Protein AF-A0A7X7BSH0-F1 (afdb_monomer)

pLDDT: mean 78.09, std 18.69, range [29.0, 97.94]

Nearest PDB structures (foldseek):
  1udx-assembly1_A  TM=5.438E-01  e=2.027E-19  Thermus thermophilus HB8
  1lnz-assembly2_B  TM=9.173E-01  e=5.003E-13  Bacillus subtilis
  1lnz-assembly1_A  TM=8.444E-01  e=5.173E-14  Bacillus subtilis
  5m04-assembly1_A  TM=8.150E-01  e=8.689E-13  Escherichia coli DH5[alpha]
  7bl6-assembly1_9  TM=7.740E-01  e=5.440E-10  Escherichia coli K-12

Secondary structure (DSSP, 8-state):
--TTSSHHHHHHHHBSS--EE---TT-SS--EEEEEE-TTS-EEEEE-----SSSGGGTSS--HHHHHHHHT-SEEEEEEE--GGGSS-HHHHHHHHHHHHHSSSS-GGGSEEEEEEE-TTSTTHHHHHHHHHHHHHHTT--PPEEE--TTT-TTHHHHHHHHHHHHHHHHHHHHHS----SS---------------EEEE-SSSEEEEE-HHHHHHHHTS-TTSHHHHHHHHHHHHHHTHHHHHHHTT--TT-EEEETTEEEE---

Sequence (268 aa):
GFPSVGKSTLLSVTTKAKPKIAAYQFTTLTPNLGMVILPDGRDFSMADLPGLIEGASQGVGLGIQFLRHVERTKVILHLVSMDPNNGRKAIDDYHTIRKELQNYETDLSKKRELIVASQMDIPSAEDKLKEFKEALQKEGNDEPVYEISSVTHQGVSKLMSDTANLVAEVEEERAQEEPKTVGKTKEYKYKAPQKNEFTVERVGEHEFVVKGEQLERLVQMTNLDHQDGIMRLARRLKRLGVDDALREKGAVNGDDVAIGKFVFEFVQ

Solvent-accessible surface area (backbone atoms only — not comparable to full-atom values): 15823 Å² total; per-residue (Å²): 88,66,87,91,35,44,61,69,51,41,51,60,72,53,22,84,48,78,59,52,72,55,73,52,100,73,53,79,67,64,49,54,32,28,48,32,69,48,96,89,71,53,69,51,80,47,66,50,81,76,66,86,62,88,53,60,88,72,71,70,57,76,32,78,64,61,58,53,54,60,69,68,53,65,63,45,78,42,37,34,49,21,47,70,83,73,80,62,57,48,58,58,54,49,52,52,44,49,49,54,32,49,73,35,96,68,59,51,64,79,46,53,71,44,44,28,40,18,45,57,79,40,82,64,8,67,60,49,44,50,56,36,52,55,52,36,45,76,72,71,46,81,74,74,71,45,62,21,15,63,88,80,51,42,47,45,68,59,53,54,52,54,48,54,51,52,44,50,52,54,50,50,53,58,68,68,45,68,80,78,66,83,58,85,74,72,78,76,70,82,63,74,81,70,76,78,76,60,49,77,45,78,80,49,98,54,31,34,40,45,50,29,76,68,57,40,51,52,55,73,72,41,58,72,93,39,72,69,35,45,54,52,48,52,56,50,41,53,74,68,42,50,61,59,52,40,45,77,72,66,58,51,75,73,23,42,38,32,41,79,92,47,73,45,70,40,73,131

Radius of gyration: 30.72 Å; Cα contacts (8 Å, |Δi|>4): 343; chains: 1; bounding box: 64×38×81 Å

Structure (mmCIF, N/CA/C/O backbone):
data_AF-A0A7X7BSH0-F1
#
_entry.id   AF-A0A7X7BSH0-F1
#
loop_
_atom_site.group_PDB
_atom_site.id
_atom_site.type_symbol
_atom_site.label_atom_id
_atom_site.label_alt_id
_atom_site.label_comp_id
_atom_site.label_asym_id
_atom_site.label_entity_id
_atom_site.label_seq_id
_atom_site.pdbx_PDB_ins_code
_atom_site.Cartn_x
_atom_site.Cartn_y
_atom_site.Cartn_z
_atom_site.occupancy
_atom_site.B_iso_or_equiv
_atom_site.auth_seq_id
_atom_site.auth_comp_id
_atom_site.auth_asym_id
_atom_site.auth_atom_id
_atom_site.pdbx_PDB_model_num
ATOM 1 N N . GLY A 1 1 ? 1.221 3.617 7.112 1.00 83.12 1 GLY A N 1
ATOM 2 C CA . GLY A 1 1 ? 0.600 3.340 8.420 1.00 83.12 1 GLY A CA 1
ATOM 3 C C . GLY A 1 1 ? 1.658 2.975 9.443 1.00 83.12 1 GLY A C 1
ATOM 4 O O . GLY A 1 1 ? 2.603 2.259 9.103 1.00 83.12 1 GLY A O 1
ATOM 5 N N . PHE A 1 2 ? 1.487 3.436 10.683 1.00 83.88 2 PHE A N 1
ATOM 6 C CA . PHE A 1 2 ? 2.424 3.243 11.801 1.00 83.88 2 PHE A CA 1
ATOM 7 C C . PHE A 1 2 ? 2.752 1.765 12.100 1.00 83.88 2 PHE A C 1
ATOM 9 O O . PHE A 1 2 ? 2.068 0.854 11.618 1.00 83.88 2 PHE A O 1
ATOM 16 N N . PRO A 1 3 ? 3.799 1.467 12.890 1.00 82.88 3 PRO A N 1
ATOM 17 C CA . PRO A 1 3 ? 4.008 0.130 13.436 1.00 82.88 3 PRO A CA 1
ATOM 18 C C . PRO A 1 3 ? 2.769 -0.350 14.206 1.00 82.88 3 PRO A C 1
ATOM 20 O O . PRO A 1 3 ? 2.026 0.453 14.767 1.00 82.88 3 PRO A O 1
ATOM 23 N N . SER A 1 4 ? 2.534 -1.663 14.202 1.00 84.00 4 SER A N 1
ATOM 24 C CA . SER A 1 4 ? 1.447 -2.321 14.948 1.00 84.00 4 SER A CA 1
ATOM 25 C C . SER A 1 4 ? 0.001 -1.960 14.567 1.00 84.00 4 SER A C 1
ATOM 27 O O . SER A 1 4 ? -0.916 -2.504 15.164 1.00 84.00 4 SER A O 1
ATOM 29 N N . VAL A 1 5 ? -0.243 -1.173 13.511 1.00 89.06 5 VAL A N 1
ATOM 30 C CA . VAL A 1 5 ? -1.610 -0.897 12.995 1.00 89.06 5 VAL A CA 1
ATOM 31 C C . VAL A 1 5 ? -2.252 -2.082 12.244 1.00 89.06 5 VAL A C 1
ATOM 33 O O . VAL A 1 5 ? -3.259 -1.931 11.569 1.00 89.06 5 VAL A O 1
ATOM 36 N N . GLY A 1 6 ? -1.644 -3.272 12.282 1.00 88.38 6 GLY A N 1
ATOM 37 C CA . GLY A 1 6 ? -2.193 -4.468 11.631 1.00 88.38 6 GLY A CA 1
ATOM 38 C C . GLY A 1 6 ? -1.868 -4.643 10.140 1.00 88.38 6 GLY A C 1
ATOM 39 O O . GLY A 1 6 ? -2.528 -5.445 9.486 1.00 88.38 6 GLY A O 1
ATOM 40 N N . LYS A 1 7 ? -0.843 -3.965 9.595 1.00 88.88 7 LYS A N 1
ATOM 41 C CA . LYS A 1 7 ? -0.397 -4.129 8.187 1.00 88.88 7 LYS A CA 1
ATOM 42 C C . LYS A 1 7 ? -0.070 -5.580 7.827 1.00 88.88 7 LYS A C 1
ATOM 44 O O . LYS A 1 7 ? -0.664 -6.152 6.917 1.00 88.88 7 LYS A O 1
ATOM 49 N N . SER A 1 8 ? 0.844 -6.193 8.578 1.00 85.81 8 SER A N 1
ATOM 50 C CA . SER A 1 8 ? 1.271 -7.570 8.320 1.00 85.81 8 SER A CA 1
ATOM 51 C C . SER A 1 8 ? 0.140 -8.573 8.589 1.00 85.81 8 SER A C 1
ATOM 53 O O . SER A 1 8 ? 0.030 -9.563 7.874 1.00 85.81 8 SER A O 1
ATOM 55 N N . THR A 1 9 ? -0.748 -8.277 9.548 1.00 89.69 9 THR A N 1
ATOM 56 C CA . THR A 1 9 ? -1.962 -9.067 9.809 1.00 89.69 9 THR A CA 1
ATOM 57 C C . THR A 1 9 ? -2.930 -9.008 8.630 1.00 89.69 9 THR A C 1
ATOM 59 O O . THR A 1 9 ? -3.405 -10.048 8.184 1.00 89.69 9 THR A O 1
ATOM 62 N N . LEU A 1 10 ? -3.200 -7.816 8.081 1.00 92.00 10 LEU A N 1
ATOM 63 C CA . LEU A 1 10 ? -4.045 -7.657 6.894 1.00 92.00 10 LEU A CA 1
ATOM 64 C C . LEU A 1 10 ? -3.467 -8.440 5.710 1.00 92.00 10 LEU A C 1
ATOM 66 O O . LEU A 1 10 ? -4.191 -9.172 5.037 1.00 92.00 10 LEU A O 1
ATOM 70 N N . LEU A 1 11 ? -2.155 -8.342 5.490 1.00 90.00 11 LEU A N 1
ATOM 71 C CA . LEU A 1 11 ? -1.471 -9.102 4.449 1.00 90.00 11 LEU A CA 1
ATOM 72 C C . LEU A 1 11 ? -1.598 -10.616 4.656 1.00 90.00 11 LEU A C 1
ATOM 74 O O . LEU A 1 11 ? -1.882 -11.338 3.703 1.00 90.00 11 LEU A O 1
ATOM 78 N N . SER A 1 12 ? -1.433 -11.115 5.883 1.00 87.75 12 SER A N 1
ATOM 79 C CA . SER A 1 12 ? -1.524 -12.554 6.143 1.00 87.75 12 SER A CA 1
ATOM 80 C C . SER A 1 12 ? -2.931 -13.112 5.944 1.00 87.75 12 SER A C 1
ATOM 82 O O . SER A 1 12 ? -3.064 -14.233 5.469 1.00 87.75 12 SER A O 1
ATOM 84 N N . VAL A 1 13 ? -3.979 -12.353 6.286 1.00 89.88 13 VAL A N 1
ATOM 85 C CA . VAL A 1 13 ? -5.366 -12.848 6.189 1.00 89.88 13 VAL A CA 1
ATOM 86 C C . VAL A 1 13 ? -5.955 -12.746 4.783 1.00 89.88 13 VAL A C 1
ATOM 88 O O . VAL A 1 13 ? -6.907 -13.453 4.463 1.00 89.88 13 VAL A O 1
ATOM 91 N N . THR A 1 14 ? -5.407 -11.875 3.935 1.00 88.50 14 THR A N 1
ATOM 92 C CA . THR A 1 14 ? -5.900 -11.637 2.565 1.00 88.50 14 THR A CA 1
ATOM 93 C C . THR A 1 14 ? -5.180 -12.469 1.507 1.00 88.50 14 THR A C 1
ATOM 95 O O . THR A 1 14 ? -5.662 -12.579 0.379 1.00 88.50 14 THR A O 1
ATOM 98 N N . THR A 1 15 ? -4.040 -13.075 1.842 1.00 82.06 15 THR A N 1
ATOM 99 C CA . THR A 1 15 ? -3.193 -13.776 0.872 1.00 82.06 15 THR A CA 1
ATOM 100 C C . THR A 1 15 ? -3.331 -15.292 1.021 1.00 82.06 15 THR A C 1
ATOM 102 O O . THR A 1 15 ? -3.168 -15.853 2.100 1.00 82.06 15 THR A O 1
ATOM 105 N N . LYS A 1 16 ? -3.674 -15.988 -0.077 1.00 61.69 16 LYS A N 1
ATOM 106 C CA . LYS A 1 16 ? -3.885 -17.456 -0.076 1.00 61.69 16 LYS A CA 1
ATOM 107 C C . LYS A 1 16 ? -2.577 -18.253 -0.049 1.00 61.69 16 LYS A C 1
ATOM 109 O O . LYS A 1 16 ? -2.565 -19.413 0.355 1.00 61.69 16 LYS A O 1
ATOM 114 N N . ALA A 1 17 ? -1.478 -17.650 -0.493 1.00 50.28 17 ALA A N 1
ATOM 115 C CA . ALA A 1 17 ? -0.141 -18.215 -0.380 1.00 50.28 17 ALA A CA 1
ATOM 116 C C . ALA A 1 17 ? 0.539 -17.603 0.846 1.00 50.28 17 ALA A C 1
ATOM 118 O O . ALA A 1 17 ? 0.506 -16.381 0.985 1.00 50.28 17 ALA A O 1
ATOM 119 N N . LYS A 1 18 ? 1.193 -18.421 1.692 1.00 45.69 18 LYS A N 1
ATOM 120 C CA . LYS A 1 18 ? 2.123 -17.904 2.715 1.00 45.69 18 LYS A CA 1
ATOM 121 C C . LYS A 1 18 ? 2.971 -16.814 2.054 1.00 45.69 18 LYS A C 1
ATOM 123 O O . LYS A 1 18 ? 3.506 -17.120 0.980 1.00 45.69 18 LYS A O 1
ATOM 128 N N . PRO A 1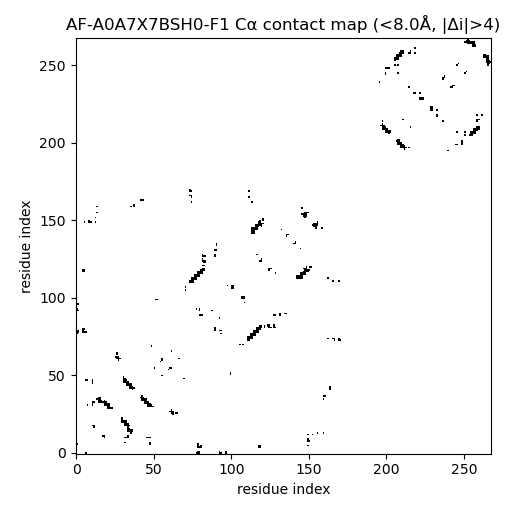 19 ? 3.076 -15.601 2.636 1.00 47.28 19 PRO A N 1
ATOM 129 C CA . PRO A 1 1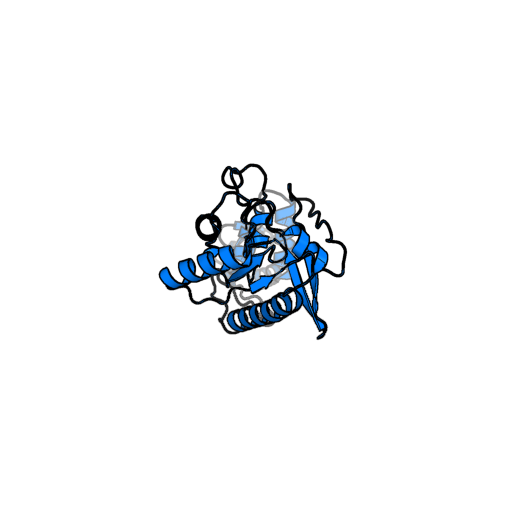9 ? 3.853 -14.521 2.050 1.00 47.28 19 PRO A CA 1
ATOM 130 C C . PRO A 1 19 ? 5.193 -15.089 1.607 1.00 47.28 19 PRO A C 1
ATOM 132 O O . PRO A 1 19 ? 5.955 -15.611 2.428 1.00 47.28 19 PRO A O 1
ATOM 135 N N . LYS A 1 20 ? 5.438 -15.121 0.293 1.00 42.81 20 LYS A N 1
ATOM 136 C CA . LYS A 1 20 ? 6.741 -15.563 -0.185 1.00 42.81 20 LYS A CA 1
ATOM 137 C C . LYS A 1 20 ? 7.669 -14.448 0.248 1.00 42.81 20 LYS A C 1
ATOM 139 O O . LYS A 1 20 ? 7.550 -13.334 -0.251 1.00 42.81 20 LYS A O 1
ATOM 144 N N . ILE A 1 21 ? 8.547 -14.751 1.202 1.00 42.53 21 ILE A N 1
ATOM 145 C CA . ILE A 1 21 ? 9.695 -13.914 1.535 1.00 42.53 21 ILE A CA 1
ATOM 146 C C . ILE A 1 21 ? 10.449 -13.765 0.217 1.00 42.53 21 ILE A C 1
ATOM 148 O O . ILE A 1 21 ? 11.146 -14.683 -0.216 1.00 42.53 21 ILE A O 1
ATOM 152 N N . ALA A 1 22 ? 10.196 -12.670 -0.496 1.00 41.44 22 ALA A N 1
ATOM 153 C CA . ALA A 1 22 ? 10.763 -12.431 -1.807 1.00 41.44 22 ALA A CA 1
ATOM 154 C C . ALA A 1 22 ? 12.202 -11.978 -1.590 1.00 41.44 22 ALA A C 1
ATOM 156 O O . ALA A 1 22 ? 12.507 -10.794 -1.678 1.00 41.44 22 ALA A O 1
ATOM 157 N N . ALA A 1 23 ? 13.064 -12.926 -1.215 1.00 38.31 23 ALA A N 1
ATOM 158 C CA . ALA A 1 23 ? 14.489 -12.726 -1.035 1.00 38.31 23 ALA A CA 1
ATOM 159 C C . ALA A 1 23 ? 15.112 -12.498 -2.414 1.00 38.31 23 ALA A C 1
ATOM 161 O O . ALA A 1 23 ? 15.714 -13.387 -3.015 1.00 38.31 23 ALA A O 1
ATOM 162 N N . TYR A 1 24 ? 14.917 -11.301 -2.956 1.00 42.28 24 TYR A N 1
ATOM 163 C CA . TYR A 1 24 ? 15.758 -10.824 -4.033 1.00 42.28 24 TYR A CA 1
ATOM 164 C C . TYR A 1 24 ? 17.178 -10.774 -3.470 1.00 42.28 24 TYR A C 1
ATOM 166 O O . TYR A 1 24 ? 17.387 -10.241 -2.382 1.00 42.28 24 TYR A O 1
ATOM 174 N N . GLN A 1 25 ? 18.153 -11.324 -4.199 1.00 32.38 25 GLN A N 1
ATOM 175 C CA . GLN A 1 25 ? 19.561 -11.455 -3.777 1.00 32.38 25 GLN A CA 1
ATOM 176 C C . GLN A 1 25 ? 20.257 -10.124 -3.404 1.00 32.38 25 GLN A C 1
ATOM 178 O O . GLN A 1 25 ? 21.445 -10.109 -3.100 1.00 32.38 25 GLN A O 1
ATOM 183 N N . PHE A 1 26 ? 19.533 -9.004 -3.437 1.00 39.56 26 PHE A N 1
ATOM 184 C CA . PHE A 1 26 ? 20.047 -7.643 -3.393 1.00 39.56 26 PHE A CA 1
ATOM 185 C C . PHE A 1 26 ? 19.231 -6.708 -2.472 1.00 39.56 26 PHE A C 1
ATOM 187 O O . PHE A 1 26 ? 19.456 -5.500 -2.489 1.00 39.56 26 PHE A O 1
ATOM 194 N N . THR A 1 27 ? 18.279 -7.223 -1.679 1.00 37.66 27 THR A N 1
ATOM 195 C CA . THR A 1 27 ? 17.526 -6.443 -0.672 1.00 37.66 27 THR A CA 1
ATOM 196 C C . THR A 1 27 ? 18.024 -6.762 0.738 1.00 37.66 27 THR A C 1
ATOM 198 O O . THR A 1 27 ? 18.107 -7.932 1.097 1.00 37.66 27 THR A O 1
ATOM 201 N N . THR A 1 28 ? 18.325 -5.750 1.556 1.00 39.88 28 THR A N 1
ATOM 202 C CA . THR A 1 28 ? 18.731 -5.929 2.972 1.00 39.88 28 THR A CA 1
ATOM 203 C C . THR A 1 28 ? 17.547 -6.195 3.906 1.00 39.88 28 THR A C 1
ATOM 205 O O . THR A 1 28 ? 17.713 -6.828 4.944 1.00 39.88 28 THR A O 1
ATOM 208 N N . LEU A 1 29 ? 16.347 -5.753 3.521 1.00 48.97 29 LEU A N 1
ATOM 209 C CA . LEU A 1 29 ? 15.080 -6.028 4.190 1.00 48.97 29 LEU A CA 1
ATOM 210 C C . LEU A 1 29 ? 14.105 -6.588 3.161 1.00 48.97 29 LEU A C 1
ATOM 212 O O . LEU A 1 29 ? 13.807 -5.945 2.154 1.00 48.97 29 LEU A O 1
ATOM 216 N N . THR A 1 30 ? 13.632 -7.806 3.400 1.00 51.66 30 THR A N 1
ATOM 217 C CA . THR A 1 30 ? 12.723 -8.490 2.486 1.00 51.66 30 THR A CA 1
ATOM 218 C C . THR A 1 30 ? 11.292 -8.004 2.724 1.00 51.66 30 THR A C 1
ATOM 220 O O . THR A 1 30 ? 10.770 -8.241 3.816 1.00 51.66 30 THR A O 1
ATOM 223 N N . PRO A 1 31 ? 10.628 -7.335 1.760 1.00 62.00 31 PRO A N 1
ATOM 224 C CA . PRO A 1 31 ? 9.230 -6.965 1.935 1.00 62.00 31 PRO A CA 1
ATOM 225 C C . PRO A 1 31 ? 8.364 -8.214 2.059 1.00 62.00 31 PRO A C 1
ATOM 227 O O . PRO A 1 31 ? 8.545 -9.194 1.327 1.00 62.00 31 PRO A O 1
ATOM 230 N N . ASN A 1 32 ? 7.378 -8.152 2.949 1.00 70.25 32 ASN A N 1
ATOM 231 C CA . ASN A 1 32 ? 6.329 -9.157 2.987 1.00 70.25 32 ASN A CA 1
ATOM 232 C C . ASN A 1 32 ? 5.398 -8.896 1.797 1.00 70.25 32 ASN A C 1
ATOM 234 O O . ASN A 1 32 ? 4.691 -7.890 1.772 1.00 70.25 32 ASN A O 1
ATOM 238 N N . LEU A 1 33 ? 5.429 -9.786 0.805 1.00 78.19 33 LEU A N 1
ATOM 239 C CA . LEU A 1 33 ? 4.597 -9.743 -0.397 1.00 78.19 33 LEU A CA 1
ATOM 240 C C . LEU A 1 33 ? 3.664 -10.954 -0.403 1.00 78.19 33 LEU A C 1
ATOM 242 O O . LEU A 1 33 ? 4.087 -12.077 -0.115 1.00 78.19 33 LEU A O 1
ATOM 246 N N . GLY A 1 34 ? 2.416 -10.752 -0.804 1.00 81.25 34 GLY A N 1
ATOM 247 C CA . GLY A 1 34 ? 1.500 -11.848 -1.070 1.00 81.25 34 GLY A CA 1
ATOM 248 C C . GLY A 1 34 ? 0.531 -11.537 -2.202 1.00 81.25 34 GLY A C 1
ATOM 249 O O . GLY A 1 34 ? 0.285 -10.383 -2.545 1.00 81.25 34 GLY A O 1
ATOM 250 N N . MET A 1 35 ? 0.010 -12.602 -2.807 1.00 85.88 35 MET A N 1
ATOM 251 C CA . MET A 1 35 ? -1.013 -12.517 -3.846 1.00 85.88 35 MET A CA 1
ATOM 252 C C . MET A 1 35 ? -2.392 -12.609 -3.202 1.00 85.88 35 MET A C 1
ATOM 254 O O . MET A 1 35 ? -2.678 -13.570 -2.477 1.00 85.88 35 MET A O 1
ATOM 258 N N . VAL A 1 36 ? -3.232 -11.618 -3.481 1.00 88.62 36 VAL A N 1
ATOM 259 C CA . VAL A 1 36 ? -4.649 -11.605 -3.121 1.00 88.62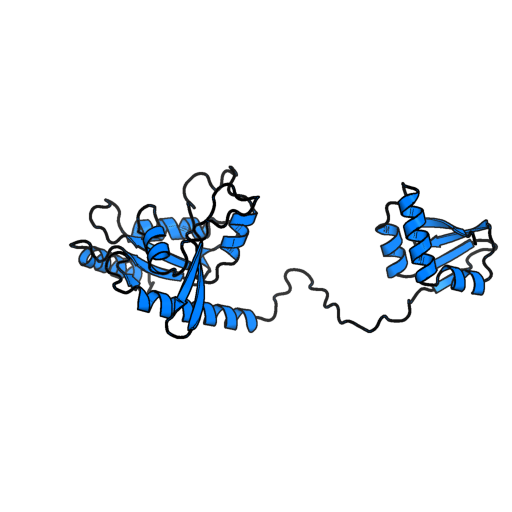 36 VAL A CA 1
ATOM 260 C C . VAL A 1 36 ? -5.423 -12.156 -4.313 1.00 88.62 36 VAL A C 1
ATOM 262 O O . VAL A 1 36 ? -5.213 -11.710 -5.435 1.00 88.62 36 VAL A O 1
ATOM 265 N N . ILE A 1 37 ? -6.287 -13.143 -4.071 1.00 87.62 37 ILE A N 1
ATOM 266 C CA . ILE A 1 37 ? -7.131 -13.765 -5.101 1.00 87.62 37 ILE A CA 1
ATOM 267 C C . ILE A 1 37 ? -8.581 -13.608 -4.662 1.00 87.62 37 ILE A C 1
ATOM 269 O O . ILE A 1 37 ? -8.987 -14.187 -3.646 1.00 87.62 37 ILE A O 1
ATOM 273 N N . LEU A 1 38 ? -9.348 -12.844 -5.431 1.00 88.56 38 LEU A N 1
ATOM 274 C CA . LEU A 1 38 ? -10.748 -12.562 -5.162 1.00 88.56 38 LEU A CA 1
ATOM 275 C C . LEU A 1 38 ? -11.639 -13.740 -5.591 1.00 88.56 38 LEU A C 1
ATOM 277 O O . LEU A 1 38 ? -11.242 -14.557 -6.428 1.00 88.56 38 LEU A O 1
ATOM 281 N N . PRO A 1 39 ? -12.856 -13.861 -5.028 1.00 84.94 39 PRO A N 1
ATOM 282 C CA . PRO A 1 39 ? -13.807 -14.904 -5.421 1.00 84.94 39 PRO A CA 1
ATOM 283 C C . PRO A 1 39 ? -14.234 -14.846 -6.893 1.00 84.94 39 PRO A C 1
ATOM 285 O O . PRO A 1 39 ? -14.600 -15.872 -7.455 1.00 84.94 39 PRO A O 1
ATOM 288 N N . ASP A 1 40 ? -14.179 -13.666 -7.510 1.00 86.56 40 ASP A N 1
ATOM 289 C CA . ASP A 1 40 ? -14.528 -13.433 -8.917 1.00 86.56 40 ASP A CA 1
ATOM 290 C C . ASP A 1 40 ? -13.394 -13.783 -9.901 1.00 86.56 40 ASP A C 1
ATOM 292 O O . ASP A 1 40 ? -13.548 -13.615 -11.109 1.00 86.56 40 ASP A O 1
ATOM 296 N N . GLY A 1 41 ? -12.264 -14.291 -9.397 1.00 85.56 41 GLY A N 1
ATOM 297 C CA . GLY A 1 41 ? -11.118 -14.718 -10.195 1.00 85.56 41 GLY A CA 1
ATOM 298 C C . GLY A 1 41 ? -10.078 -13.630 -10.458 1.00 85.56 41 GLY A C 1
ATOM 299 O O . GLY A 1 41 ? -9.011 -13.958 -10.973 1.00 85.56 41 GLY A O 1
ATOM 300 N N . ARG A 1 42 ? -10.333 -12.369 -10.080 1.00 89.12 42 ARG A N 1
ATOM 301 C CA . ARG A 1 42 ? -9.321 -11.306 -10.159 1.00 89.12 42 ARG A CA 1
ATOM 302 C C . ARG A 1 42 ? -8.237 -11.513 -9.108 1.00 89.12 42 ARG A C 1
ATOM 304 O O . ARG A 1 42 ? -8.499 -12.016 -8.012 1.00 89.12 42 ARG A O 1
ATOM 311 N N . ASP A 1 43 ? -7.024 -11.081 -9.421 1.00 89.19 43 ASP A N 1
ATOM 312 C CA . ASP A 1 43 ? -5.907 -11.109 -8.491 1.00 89.19 43 ASP A CA 1
ATOM 313 C C . ASP A 1 43 ? -5.084 -9.820 -8.533 1.00 89.19 43 ASP A C 1
ATOM 315 O O . ASP A 1 43 ? -5.142 -9.027 -9.471 1.00 89.19 43 ASP A O 1
ATOM 319 N N . PHE A 1 44 ? -4.352 -9.576 -7.450 1.00 89.50 44 PHE A N 1
ATOM 320 C CA . PHE A 1 44 ? -3.347 -8.524 -7.399 1.00 89.50 44 PHE A CA 1
ATOM 321 C C . PHE A 1 44 ? -2.276 -8.849 -6.358 1.00 89.50 44 PHE A C 1
ATOM 323 O O . PHE A 1 44 ? -2.490 -9.604 -5.404 1.00 89.50 44 PHE A O 1
ATOM 330 N N . SER A 1 45 ? -1.094 -8.261 -6.530 1.00 88.19 45 SER A N 1
ATOM 331 C CA . SER A 1 45 ? -0.010 -8.352 -5.555 1.00 88.19 45 SER A CA 1
ATOM 332 C C . SER A 1 45 ? -0.150 -7.264 -4.492 1.00 88.19 45 SER A C 1
ATOM 334 O O . SER A 1 45 ? -0.248 -6.085 -4.836 1.00 88.19 45 SER A O 1
ATOM 336 N N . MET A 1 46 ? -0.074 -7.636 -3.218 1.00 87.88 46 MET A N 1
ATOM 337 C CA . MET A 1 46 ? -0.054 -6.708 -2.091 1.00 87.88 46 MET A CA 1
ATOM 338 C C . MET A 1 46 ? 1.256 -6.851 -1.321 1.00 87.88 46 MET A C 1
ATOM 340 O O . MET A 1 46 ? 1.696 -7.966 -1.037 1.00 87.88 46 MET A O 1
ATOM 344 N N . ALA A 1 47 ? 1.882 -5.726 -0.989 1.00 84.81 47 ALA A N 1
ATOM 345 C CA . ALA A 1 47 ? 3.118 -5.682 -0.220 1.00 84.81 47 ALA A CA 1
ATOM 346 C C . ALA A 1 47 ? 2.927 -4.831 1.035 1.00 84.81 47 ALA A C 1
ATOM 348 O O . ALA A 1 47 ? 2.323 -3.761 0.974 1.00 84.81 47 ALA A O 1
ATOM 349 N N . ASP A 1 48 ? 3.480 -5.287 2.156 1.00 80.00 48 ASP A N 1
ATOM 350 C CA . ASP A 1 48 ? 3.717 -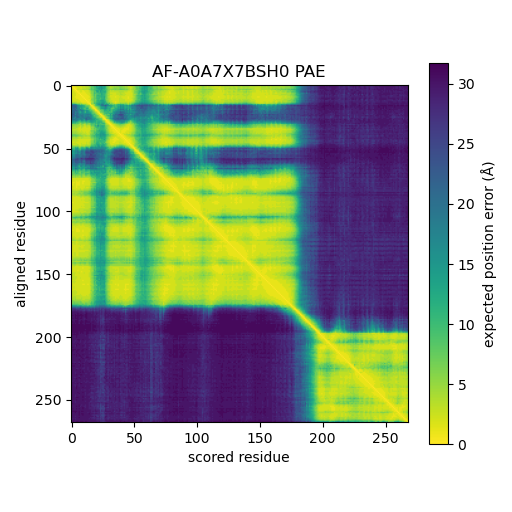4.418 3.305 1.00 80.00 48 ASP A CA 1
ATOM 351 C C . ASP A 1 48 ? 4.932 -3.540 2.985 1.00 80.00 48 ASP A C 1
ATOM 353 O O . ASP A 1 48 ? 5.957 -4.044 2.519 1.00 80.00 48 ASP A O 1
ATOM 357 N N . LEU A 1 49 ? 4.808 -2.235 3.214 1.00 73.88 49 LEU A N 1
ATOM 358 C CA . LEU A 1 49 ? 5.904 -1.281 3.094 1.00 73.88 49 LEU A CA 1
ATOM 359 C C . LEU A 1 49 ? 6.547 -1.143 4.484 1.00 73.88 49 LEU A C 1
ATOM 361 O O . LEU A 1 49 ? 6.060 -0.347 5.296 1.00 73.88 49 LEU A O 1
ATOM 365 N N . PRO A 1 50 ? 7.588 -1.937 4.818 1.00 58.56 50 PRO A N 1
ATOM 366 C CA . PRO A 1 50 ? 8.273 -1.788 6.091 1.00 58.56 50 PRO A CA 1
ATOM 367 C C . PRO A 1 50 ? 8.955 -0.420 6.160 1.00 58.56 50 PRO A C 1
ATOM 369 O O . PRO A 1 50 ? 9.669 -0.035 5.241 1.00 58.56 50 PRO A O 1
ATOM 372 N N . GLY A 1 51 ? 8.759 0.275 7.283 1.00 53.09 51 GLY A N 1
ATOM 373 C CA . GLY A 1 51 ? 9.676 1.303 7.774 1.00 53.09 51 GLY A CA 1
ATOM 374 C C . GLY A 1 51 ? 10.031 2.430 6.799 1.00 53.09 51 GLY A C 1
ATOM 375 O O . GLY A 1 51 ? 11.189 2.552 6.420 1.00 53.09 51 GLY A O 1
ATOM 376 N N . LEU A 1 52 ? 9.077 3.317 6.495 1.00 49.88 52 LEU A N 1
ATOM 377 C CA . LEU A 1 52 ? 9.404 4.689 6.059 1.00 49.88 52 LEU A CA 1
ATOM 378 C C . LEU A 1 52 ? 9.935 5.567 7.217 1.00 49.88 52 LEU A C 1
ATOM 380 O O . LEU A 1 52 ? 10.298 6.720 7.003 1.00 49.88 52 LEU A O 1
ATOM 384 N N . ILE A 1 53 ? 10.009 5.023 8.436 1.00 42.00 53 ILE A N 1
ATOM 385 C CA . ILE A 1 53 ? 10.344 5.752 9.663 1.00 42.00 53 ILE A CA 1
ATOM 386 C C . ILE A 1 53 ? 11.853 5.716 9.940 1.00 42.00 53 ILE A C 1
ATOM 388 O O . ILE A 1 53 ? 12.481 4.665 9.829 1.00 42.00 53 ILE A O 1
ATOM 392 N N . GLU A 1 54 ? 12.376 6.896 10.290 1.00 40.53 54 GLU A N 1
ATOM 393 C CA . GLU A 1 54 ? 13.716 7.266 10.783 1.00 40.53 54 GLU A CA 1
ATOM 394 C C . GLU A 1 54 ? 14.898 6.366 10.378 1.00 40.53 54 GLU A C 1
ATOM 396 O O . GLU A 1 54 ? 15.203 5.352 10.998 1.00 40.53 54 GLU A O 1
ATOM 401 N N . GLY A 1 55 ? 15.635 6.812 9.352 1.00 40.44 55 GLY A N 1
ATOM 402 C CA . GLY A 1 55 ? 16.917 6.228 8.933 1.00 40.44 55 GLY A CA 1
ATOM 403 C C . GLY A 1 55 ? 16.937 5.709 7.495 1.00 40.44 55 GLY A C 1
ATOM 404 O O . GLY A 1 55 ? 18.011 5.598 6.906 1.00 40.44 55 GLY A O 1
ATOM 405 N N . ALA A 1 56 ? 15.770 5.488 6.879 1.00 41.84 56 ALA A N 1
ATOM 406 C CA . ALA A 1 56 ? 15.669 5.095 5.469 1.00 41.84 56 ALA A CA 1
ATOM 407 C C . ALA A 1 56 ? 16.214 6.171 4.508 1.00 41.84 56 ALA A C 1
ATOM 409 O O . ALA A 1 56 ? 16.835 5.849 3.498 1.00 41.84 56 ALA A O 1
ATOM 410 N N . SER A 1 57 ? 16.052 7.448 4.863 1.00 38.66 57 SER A N 1
ATOM 411 C CA . SER A 1 57 ? 16.592 8.599 4.129 1.00 38.66 57 SER A CA 1
ATOM 412 C C . SER A 1 57 ? 18.092 8.844 4.354 1.00 38.66 57 SER A C 1
ATOM 414 O O . SER A 1 57 ? 18.692 9.608 3.605 1.00 38.66 57 SER A O 1
ATOM 416 N N . GLN A 1 58 ? 18.727 8.193 5.341 1.00 39.41 58 GLN A N 1
ATOM 417 C CA . GLN A 1 58 ? 20.166 8.340 5.622 1.00 39.41 58 GLN A CA 1
ATOM 418 C C . GLN A 1 58 ? 21.049 7.315 4.886 1.00 39.41 58 GLN A C 1
ATOM 420 O O . GLN A 1 58 ? 22.232 7.177 5.187 1.00 39.41 58 GLN A O 1
ATOM 425 N N . GLY A 1 59 ? 20.505 6.602 3.895 1.00 42.97 59 GLY A N 1
ATOM 426 C CA . GLY A 1 59 ? 21.309 5.796 2.969 1.00 42.97 59 GLY A CA 1
ATOM 427 C C . GLY A 1 59 ? 21.879 4.497 3.549 1.00 42.97 59 GLY A C 1
ATOM 428 O O . GLY A 1 59 ? 22.730 3.872 2.916 1.00 42.97 59 GLY A O 1
ATOM 429 N N . VAL A 1 60 ? 21.404 4.036 4.710 1.00 39.88 60 VAL A N 1
ATOM 430 C CA . VAL A 1 60 ? 21.827 2.745 5.270 1.00 39.88 60 VAL A CA 1
ATOM 431 C C . VAL A 1 60 ? 20.901 1.638 4.763 1.00 39.88 60 VAL A C 1
ATOM 433 O O . VAL A 1 60 ? 19.925 1.243 5.389 1.00 39.88 60 VAL A O 1
ATOM 436 N N . GLY A 1 61 ? 21.227 1.124 3.580 1.00 43.88 61 GLY A N 1
ATOM 437 C CA . GLY A 1 61 ? 20.922 -0.256 3.212 1.00 43.88 61 GLY A CA 1
ATOM 438 C C . GLY A 1 61 ? 19.558 -0.561 2.596 1.00 43.88 61 GLY A C 1
ATOM 439 O O . GLY A 1 61 ? 19.456 -1.620 1.983 1.00 43.88 61 GLY A O 1
ATOM 440 N N . LEU A 1 62 ? 18.535 0.296 2.654 1.00 44.31 62 LEU A N 1
ATOM 441 C CA . LEU A 1 62 ? 17.286 0.077 1.901 1.00 44.31 62 LEU A CA 1
ATOM 442 C C . LEU A 1 62 ? 17.555 0.300 0.404 1.00 44.31 62 LEU A C 1
ATOM 444 O O . LEU A 1 62 ? 17.408 1.398 -0.116 1.00 44.31 62 LEU A O 1
ATOM 448 N N . GLY A 1 63 ? 18.064 -0.735 -0.270 1.00 47.25 63 GLY A N 1
ATOM 449 C CA . GLY A 1 63 ? 18.627 -0.632 -1.614 1.00 47.25 63 GLY A CA 1
ATOM 450 C C . GLY A 1 63 ? 17.713 0.106 -2.597 1.00 47.25 63 GLY A C 1
ATOM 451 O O . GLY A 1 63 ? 16.506 -0.114 -2.610 1.00 47.25 63 GLY A O 1
ATOM 452 N N . ILE A 1 64 ? 18.310 0.916 -3.478 1.00 42.56 64 ILE A N 1
ATOM 453 C CA . ILE A 1 64 ? 17.678 1.697 -4.568 1.00 42.56 64 ILE A CA 1
ATOM 454 C C . ILE A 1 64 ? 16.602 0.903 -5.346 1.00 42.56 64 ILE A C 1
ATOM 456 O O . ILE A 1 64 ? 15.662 1.459 -5.909 1.00 42.56 64 ILE A O 1
ATOM 460 N N . GLN A 1 65 ? 16.709 -0.426 -5.380 1.00 46.66 65 GLN A N 1
ATOM 461 C CA . GLN A 1 65 ? 15.721 -1.298 -6.008 1.00 46.66 65 GLN A CA 1
ATOM 462 C C . GLN A 1 65 ? 14.455 -1.531 -5.168 1.00 46.66 65 GLN A C 1
ATOM 464 O O . GLN A 1 65 ? 13.393 -1.619 -5.771 1.00 46.66 65 GLN A O 1
ATOM 469 N N . PHE A 1 66 ? 14.508 -1.602 -3.830 1.00 51.91 66 PHE A N 1
ATOM 470 C CA . PHE A 1 66 ? 13.308 -1.649 -2.970 1.00 51.91 66 PHE A CA 1
ATOM 471 C C . PHE A 1 66 ? 12.435 -0.420 -3.228 1.00 51.91 66 PHE A C 1
ATOM 473 O O . PHE A 1 66 ? 11.239 -0.547 -3.486 1.00 51.91 66 PHE A O 1
ATOM 480 N N . LEU A 1 67 ? 13.081 0.744 -3.308 1.00 53.84 67 LEU A N 1
ATOM 481 C CA . LEU A 1 67 ? 12.429 2.016 -3.588 1.00 53.84 67 LEU A CA 1
ATOM 482 C C . LEU A 1 67 ? 11.692 2.002 -4.941 1.00 53.84 67 LEU A C 1
ATOM 484 O O . LEU A 1 67 ? 10.538 2.417 -5.026 1.00 53.84 67 LEU A O 1
ATOM 488 N N . ARG A 1 68 ? 12.290 1.381 -5.967 1.00 57.03 68 ARG A N 1
ATOM 489 C CA . ARG A 1 68 ? 11.663 1.162 -7.286 1.00 57.03 68 ARG A CA 1
ATOM 490 C C . ARG A 1 68 ? 10.434 0.241 -7.251 1.00 57.03 68 ARG A C 1
ATOM 492 O O . ARG A 1 68 ? 9.571 0.332 -8.123 1.00 57.03 68 ARG A O 1
ATOM 499 N N . HIS A 1 69 ? 10.341 -0.685 -6.294 1.00 61.28 69 HIS A N 1
ATOM 500 C CA . HIS A 1 69 ? 9.147 -1.529 -6.142 1.00 61.28 69 HIS A CA 1
ATOM 501 C C . HIS A 1 69 ? 7.992 -0.739 -5.526 1.00 61.28 69 HIS A C 1
ATOM 503 O O . HIS A 1 69 ? 6.857 -0.892 -5.975 1.00 61.28 69 HIS A O 1
ATOM 509 N N . VAL A 1 70 ? 8.288 0.160 -4.582 1.00 65.88 70 VAL A N 1
ATOM 510 C CA . VAL A 1 70 ? 7.298 1.100 -4.038 1.00 65.88 70 VAL A CA 1
ATOM 511 C C . VAL A 1 70 ? 6.781 2.033 -5.137 1.00 65.88 70 VAL A C 1
ATOM 513 O O . VAL A 1 70 ? 5.577 2.221 -5.268 1.00 65.88 70 VAL A O 1
ATOM 516 N N . GLU A 1 71 ? 7.649 2.527 -6.022 1.00 66.75 71 GLU A N 1
ATOM 517 C CA . GLU A 1 71 ? 7.246 3.377 -7.158 1.00 66.75 71 GLU A CA 1
ATOM 518 C C . GLU A 1 71 ? 6.294 2.687 -8.148 1.00 66.75 71 GLU A C 1
ATOM 520 O O . GLU A 1 71 ? 5.463 3.341 -8.793 1.00 66.75 71 GLU A O 1
ATOM 525 N N . ARG A 1 72 ? 6.387 1.356 -8.262 1.00 73.81 72 ARG A N 1
ATOM 526 C CA . ARG A 1 72 ? 5.504 0.536 -9.103 1.00 73.81 72 ARG A CA 1
ATOM 527 C C . ARG A 1 72 ? 4.134 0.282 -8.485 1.00 73.81 72 ARG A C 1
ATOM 529 O O . ARG A 1 72 ? 3.250 -0.179 -9.209 1.00 73.81 72 ARG A O 1
ATOM 536 N N . THR A 1 73 ? 3.935 0.601 -7.206 1.00 81.88 73 THR A N 1
ATOM 537 C CA . THR A 1 73 ? 2.608 0.525 -6.590 1.00 81.88 73 THR A CA 1
ATOM 538 C C . THR A 1 73 ? 1.653 1.486 -7.295 1.00 81.88 73 THR A C 1
ATOM 540 O O . THR A 1 73 ? 2.016 2.600 -7.696 1.00 81.88 73 THR A O 1
ATOM 543 N N . LYS A 1 74 ? 0.439 0.999 -7.543 1.00 88.56 74 LYS A N 1
ATOM 544 C CA . LYS A 1 74 ? -0.627 1.747 -8.223 1.00 88.56 74 LYS A CA 1
ATOM 545 C C . LYS A 1 74 ? -1.545 2.418 -7.210 1.00 88.56 74 LYS A C 1
ATOM 547 O O . LYS A 1 74 ? -1.899 3.578 -7.383 1.00 88.56 74 LYS A O 1
ATOM 552 N N . VAL A 1 75 ? -1.849 1.683 -6.145 1.00 92.06 75 VAL A N 1
ATOM 553 C CA . VAL A 1 75 ? -2.759 2.066 -5.072 1.00 92.06 75 VAL A CA 1
ATOM 554 C C . VAL A 1 75 ? -2.042 1.913 -3.734 1.00 92.06 75 VAL A C 1
ATOM 556 O O . VAL A 1 75 ? -1.296 0.949 -3.537 1.00 92.06 75 VAL A O 1
ATOM 559 N N . ILE A 1 76 ? -2.274 2.857 -2.825 1.00 92.31 76 ILE A N 1
ATOM 560 C CA . ILE A 1 76 ? -1.796 2.833 -1.443 1.00 92.31 76 ILE A CA 1
ATOM 561 C C . ILE A 1 76 ? -2.976 2.533 -0.518 1.00 92.31 76 ILE A C 1
ATOM 563 O O . ILE A 1 76 ? -3.998 3.211 -0.567 1.00 92.31 76 ILE A O 1
ATOM 567 N N . LEU A 1 77 ? -2.821 1.540 0.359 1.00 94.44 77 LEU A N 1
ATOM 568 C CA . LEU A 1 77 ? -3.748 1.303 1.466 1.00 94.44 77 LEU A CA 1
ATOM 569 C C . LEU A 1 77 ? -3.187 1.959 2.727 1.00 94.44 77 LEU A C 1
ATOM 571 O O . LEU A 1 77 ? -2.196 1.490 3.300 1.00 94.44 77 LEU A O 1
ATOM 575 N N . HIS A 1 78 ? -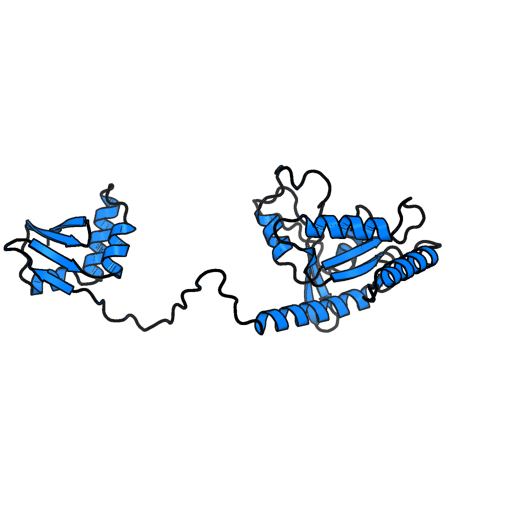3.807 3.047 3.167 1.00 94.19 78 HIS A N 1
ATOM 576 C CA . HIS A 1 78 ? -3.347 3.778 4.334 1.00 94.19 78 HIS A CA 1
ATOM 577 C C . HIS A 1 78 ? -4.068 3.309 5.593 1.00 94.19 78 HIS A C 1
ATOM 579 O O . HIS A 1 78 ? -5.137 3.793 5.948 1.00 94.19 78 HIS A O 1
ATOM 585 N N . LEU A 1 79 ? -3.432 2.379 6.304 1.00 94.75 79 LEU A N 1
ATOM 586 C CA . LEU A 1 79 ? -3.940 1.887 7.580 1.00 94.75 79 LEU A CA 1
ATOM 587 C C . LEU A 1 79 ? -3.667 2.877 8.721 1.00 94.75 79 LEU A C 1
ATOM 589 O O . LEU A 1 79 ? -2.503 3.191 9.006 1.00 94.75 79 LEU A O 1
ATOM 593 N N . VAL A 1 80 ? -4.742 3.282 9.397 1.00 95.44 80 VAL A N 1
ATOM 594 C CA . VAL A 1 80 ? -4.764 4.104 10.612 1.00 95.44 80 VAL A CA 1
ATOM 595 C C . VAL A 1 80 ? -5.417 3.287 11.730 1.00 95.44 80 VAL A C 1
ATOM 597 O O . VAL A 1 80 ? -6.466 2.673 11.533 1.00 95.44 80 VAL A O 1
ATOM 600 N N . SER A 1 81 ? -4.776 3.217 12.895 1.00 95.12 81 SER A N 1
ATOM 601 C CA . SER A 1 81 ? -5.277 2.451 14.044 1.00 95.12 81 SER A CA 1
ATOM 602 C C . SER A 1 81 ? -6.384 3.212 14.770 1.00 95.12 81 SER A C 1
ATOM 604 O O . SER A 1 81 ? -6.179 4.354 15.192 1.00 95.12 81 SER A O 1
ATOM 606 N N . MET A 1 82 ? -7.529 2.554 14.958 1.00 97.06 82 MET A N 1
ATOM 607 C CA . MET A 1 82 ? -8.631 3.049 15.789 1.00 97.06 82 MET A CA 1
ATOM 608 C C . MET A 1 82 ? -8.556 2.544 17.235 1.00 97.06 82 MET A C 1
ATOM 610 O O . MET A 1 82 ? -9.498 2.735 17.991 1.00 97.06 82 MET A O 1
ATOM 614 N N . ASP A 1 83 ? -7.425 1.968 17.661 1.00 94.88 83 ASP A N 1
ATOM 615 C CA . ASP A 1 83 ? -7.203 1.608 19.065 1.00 94.88 83 ASP A CA 1
ATOM 616 C C . ASP A 1 83 ? -7.146 2.881 19.933 1.00 94.88 83 ASP A C 1
ATOM 618 O O . ASP A 1 83 ? -6.212 3.680 19.773 1.00 94.88 83 ASP A O 1
ATOM 622 N N . PRO A 1 84 ? -8.098 3.118 20.855 1.00 90.19 84 PRO A N 1
ATOM 623 C CA . PRO A 1 84 ? -8.066 4.287 21.730 1.00 90.19 84 PRO A CA 1
ATOM 624 C C . PRO A 1 84 ? -6.895 4.250 22.723 1.00 90.19 84 PRO A C 1
ATOM 626 O O . PRO A 1 84 ? -6.443 5.301 23.174 1.00 90.19 84 PRO A O 1
ATOM 629 N N . ASN A 1 85 ? -6.340 3.069 23.014 1.00 90.44 85 ASN A N 1
ATOM 630 C CA . ASN A 1 85 ? -5.278 2.884 24.005 1.00 90.44 85 ASN A CA 1
ATOM 631 C C . ASN A 1 85 ? -3.873 3.132 23.443 1.00 90.44 85 ASN A C 1
ATOM 633 O O . ASN A 1 85 ? -2.900 3.130 24.194 1.00 90.44 85 ASN A O 1
ATOM 637 N N . ASN A 1 86 ? -3.744 3.377 22.135 1.00 87.00 86 ASN A N 1
ATOM 638 C CA . ASN A 1 86 ? -2.445 3.605 21.501 1.00 87.00 86 ASN A CA 1
ATOM 639 C C . ASN A 1 86 ? -1.811 4.972 21.846 1.00 87.00 86 ASN A C 1
ATOM 641 O O . ASN A 1 86 ? -0.683 5.242 21.434 1.00 87.00 86 ASN A O 1
ATOM 645 N N . GLY A 1 87 ? -2.524 5.832 22.586 1.00 86.25 87 GLY A N 1
ATOM 646 C CA . GLY A 1 87 ? -2.034 7.123 23.077 1.00 86.25 87 GLY A CA 1
ATOM 647 C C . GLY A 1 87 ? -1.839 8.200 22.002 1.00 86.25 87 GLY A C 1
ATOM 648 O O . GLY A 1 87 ? -1.326 9.272 22.313 1.00 86.25 87 GLY A O 1
ATOM 649 N N . ARG A 1 88 ? -2.237 7.941 20.749 1.00 88.56 88 ARG A N 1
ATOM 650 C CA . ARG A 1 88 ? -2.086 8.859 19.610 1.00 88.56 88 ARG A CA 1
ATOM 651 C C . ARG A 1 88 ? -3.437 9.196 18.988 1.00 88.56 88 ARG A C 1
ATOM 653 O O . ARG A 1 88 ? -4.358 8.374 18.983 1.00 88.56 88 ARG A O 1
ATOM 660 N N . LYS A 1 89 ? -3.560 10.394 18.417 1.00 92.94 89 LYS A N 1
ATOM 661 C CA . LYS A 1 89 ? -4.743 10.769 17.633 1.00 92.94 89 LYS A CA 1
ATOM 662 C C . LYS A 1 89 ? -4.635 10.182 16.229 1.00 92.94 89 LYS A C 1
ATOM 664 O O . LYS A 1 89 ? -3.590 10.273 15.594 1.00 92.94 89 LYS A O 1
ATOM 669 N N . ALA A 1 90 ? -5.734 9.624 15.727 1.00 94.69 90 ALA A N 1
ATOM 670 C CA . ALA A 1 90 ? -5.770 8.997 14.405 1.00 94.69 90 ALA A CA 1
ATOM 671 C C . ALA A 1 90 ? -5.417 9.981 13.272 1.00 94.69 90 ALA A C 1
ATOM 673 O O . ALA A 1 90 ? -4.707 9.617 12.336 1.00 94.69 90 ALA A O 1
ATOM 674 N N . ILE A 1 91 ? -5.863 11.237 13.388 1.00 95.31 91 ILE A N 1
ATOM 675 C CA . ILE A 1 91 ? -5.573 12.281 12.399 1.00 95.31 91 ILE A CA 1
ATOM 676 C C . ILE A 1 91 ? -4.083 12.652 12.357 1.00 95.31 91 ILE A C 1
ATOM 678 O O . ILE A 1 91 ? -3.523 12.835 11.279 1.00 95.31 91 ILE A O 1
ATOM 682 N N . ASP A 1 92 ? -3.410 12.674 13.509 1.00 93.44 92 ASP A N 1
ATOM 683 C CA . ASP A 1 92 ? -1.977 12.971 13.587 1.00 93.44 92 ASP A CA 1
ATOM 684 C C . ASP A 1 92 ? -1.152 11.834 12.961 1.00 93.44 92 ASP A C 1
ATOM 686 O O . ASP A 1 92 ? -0.204 12.090 12.210 1.00 93.44 92 ASP A O 1
ATOM 690 N N . ASP A 1 93 ? -1.545 10.576 13.208 1.00 91.50 93 ASP A N 1
ATOM 691 C CA . ASP A 1 93 ? -0.937 9.394 12.584 1.00 91.50 93 ASP A CA 1
ATOM 692 C C . ASP A 1 93 ? -1.097 9.442 11.051 1.00 91.50 93 ASP A C 1
ATOM 694 O O . ASP A 1 93 ? -0.128 9.220 10.319 1.00 91.50 93 ASP A O 1
ATOM 698 N N . TYR A 1 94 ? -2.296 9.781 10.560 1.00 93.50 94 TYR A N 1
ATOM 699 C CA . TYR A 1 94 ? -2.577 9.944 9.130 1.00 93.50 94 TYR A CA 1
ATOM 700 C C . TYR A 1 94 ? -1.688 11.024 8.496 1.00 93.50 94 TYR A C 1
ATOM 702 O O . TYR A 1 94 ? -0.995 10.766 7.507 1.00 93.50 94 TYR A O 1
ATOM 710 N N . HIS A 1 95 ? -1.629 12.212 9.100 1.00 92.56 95 HIS A N 1
ATOM 711 C CA . HIS A 1 95 ? -0.815 13.323 8.597 1.00 92.56 95 HIS A CA 1
ATOM 712 C C . HIS A 1 95 ? 0.675 13.025 8.601 1.00 92.56 95 HIS A C 1
ATOM 714 O O . HIS A 1 95 ? 1.385 13.410 7.672 1.00 92.56 95 HIS A O 1
ATOM 720 N N . THR A 1 96 ? 1.158 12.335 9.630 1.00 88.25 96 THR A N 1
ATOM 721 C CA . THR A 1 96 ? 2.571 11.963 9.733 1.00 88.25 96 THR A CA 1
ATOM 722 C C . THR A 1 96 ? 2.970 11.054 8.576 1.00 88.25 96 THR A C 1
ATOM 724 O O . THR A 1 96 ? 3.920 11.358 7.858 1.00 88.25 96 THR A O 1
ATOM 727 N N . ILE A 1 97 ? 2.186 10.008 8.303 1.00 86.31 97 ILE A N 1
ATOM 728 C CA . ILE A 1 97 ? 2.455 9.105 7.178 1.00 86.31 97 ILE A CA 1
ATOM 729 C C . ILE A 1 97 ? 2.285 9.819 5.828 1.00 86.31 97 ILE A C 1
ATOM 731 O O . ILE A 1 97 ? 3.083 9.598 4.921 1.00 86.31 97 ILE A O 1
ATOM 735 N N . ARG A 1 98 ? 1.291 10.705 5.666 1.00 88.19 98 ARG A N 1
ATOM 736 C CA . ARG A 1 98 ? 1.1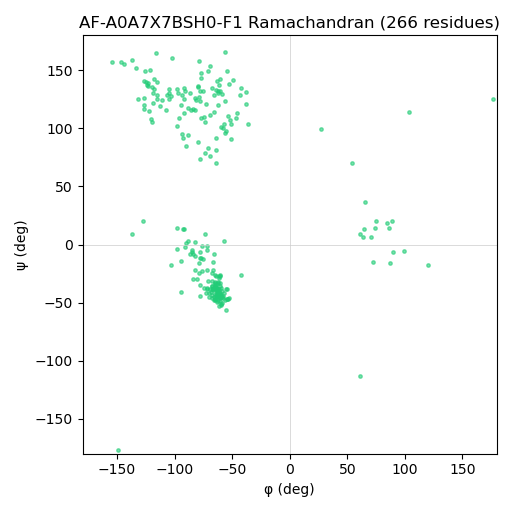34 11.497 4.429 1.00 88.19 98 ARG A CA 1
ATOM 737 C C . ARG A 1 98 ? 2.360 12.377 4.165 1.00 88.19 98 ARG A C 1
ATOM 739 O O . ARG A 1 98 ? 2.830 12.423 3.031 1.00 88.19 98 ARG A O 1
ATOM 746 N N . LYS A 1 99 ? 2.917 13.017 5.200 1.00 85.25 99 LYS A N 1
ATOM 747 C CA . LYS A 1 99 ? 4.171 13.785 5.101 1.00 85.25 99 LYS A CA 1
ATOM 748 C C . LYS A 1 99 ? 5.361 12.895 4.740 1.00 85.25 99 LYS A C 1
ATOM 750 O O . LYS A 1 99 ? 6.176 13.287 3.912 1.00 85.25 99 LYS A O 1
ATOM 755 N N . GLU A 1 100 ? 5.454 11.692 5.305 1.00 78.62 100 GLU A N 1
ATOM 756 C CA . GLU A 1 100 ? 6.492 10.722 4.924 1.00 78.62 100 GLU A CA 1
ATOM 757 C C . GLU A 1 100 ? 6.403 10.343 3.437 1.00 78.62 100 GLU A C 1
ATOM 759 O O . GLU A 1 100 ? 7.420 10.328 2.748 1.00 78.62 100 GLU A O 1
ATOM 764 N N . LEU A 1 101 ? 5.192 10.104 2.920 1.00 82.19 101 LEU A N 1
ATOM 765 C CA . LEU A 1 101 ? 4.966 9.800 1.501 1.00 82.19 101 LEU A CA 1
ATOM 766 C C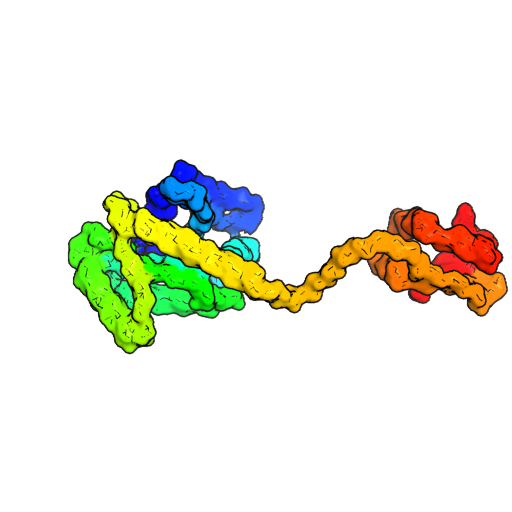 . LEU A 1 101 ? 5.317 10.977 0.573 1.00 82.19 101 LEU A C 1
ATOM 768 O O . LEU A 1 101 ? 5.767 10.746 -0.550 1.00 82.19 101 LEU A O 1
ATOM 772 N N . GLN A 1 102 ? 5.118 12.219 1.028 1.00 83.50 102 GLN A N 1
ATOM 773 C CA . GLN A 1 102 ? 5.491 13.440 0.297 1.00 83.50 102 GLN A CA 1
ATOM 774 C C . GLN A 1 102 ? 7.004 13.664 0.248 1.00 83.50 102 GLN A C 1
ATOM 776 O O . GLN A 1 102 ? 7.525 14.110 -0.770 1.00 83.50 102 GLN A O 1
ATOM 781 N N . ASN A 1 103 ? 7.710 13.357 1.338 1.00 75.19 103 ASN A N 1
ATOM 782 C CA . ASN A 1 103 ? 9.155 13.579 1.466 1.00 75.19 103 ASN A CA 1
ATOM 783 C C . ASN A 1 103 ? 10.008 12.548 0.708 1.00 75.19 103 ASN A C 1
ATOM 785 O O . ASN A 1 103 ? 11.238 12.610 0.742 1.00 75.19 103 ASN A O 1
ATOM 789 N N . TYR A 1 104 ? 9.372 11.581 0.056 1.00 71.44 104 TYR A N 1
ATOM 790 C CA . TYR A 1 104 ? 10.037 10.557 -0.730 1.00 71.44 104 TYR A CA 1
ATOM 791 C C . TYR A 1 104 ? 10.490 11.102 -2.100 1.00 71.44 104 TYR A C 1
ATOM 793 O O . TYR A 1 104 ? 9.820 11.962 -2.666 1.00 71.44 104 TYR A O 1
ATOM 801 N N . GLU A 1 105 ? 11.607 10.598 -2.654 1.00 67.25 105 GLU A N 1
ATOM 802 C CA . GLU A 1 105 ? 12.206 11.114 -3.910 1.00 67.25 105 GLU A CA 1
ATOM 803 C C . GLU A 1 105 ? 11.199 11.186 -5.068 1.00 67.25 105 GLU A C 1
ATOM 805 O O . GLU A 1 105 ? 11.094 12.197 -5.764 1.00 67.25 105 GLU A O 1
ATOM 810 N N . THR A 1 106 ? 10.425 10.116 -5.243 1.00 71.31 106 THR A N 1
ATOM 811 C CA . THR A 1 106 ? 9.208 10.129 -6.052 1.00 71.31 106 THR A CA 1
ATOM 812 C C . THR A 1 106 ? 8.041 10.448 -5.132 1.00 71.31 106 THR A C 1
ATOM 814 O O . THR A 1 106 ? 7.704 9.625 -4.295 1.00 71.31 106 THR A O 1
ATOM 817 N N . ASP A 1 107 ? 7.398 11.602 -5.297 1.00 76.81 107 ASP A N 1
ATOM 818 C CA . ASP A 1 107 ? 6.235 11.992 -4.488 1.00 76.81 107 ASP A CA 1
ATOM 819 C C . ASP A 1 107 ? 5.117 10.927 -4.559 1.00 76.81 107 ASP A C 1
ATOM 821 O O . ASP A 1 107 ? 4.326 10.875 -5.510 1.00 76.81 107 ASP A O 1
ATOM 825 N N . LEU A 1 108 ? 5.074 10.049 -3.549 1.00 81.38 108 LEU A N 1
ATOM 826 C CA . LEU A 1 108 ? 4.146 8.920 -3.469 1.00 81.38 108 LEU A CA 1
ATOM 827 C C . LEU A 1 108 ? 2.756 9.372 -3.023 1.00 81.38 108 LEU A C 1
ATOM 829 O O . LEU A 1 108 ? 1.787 8.641 -3.212 1.00 81.38 108 LEU A O 1
ATOM 833 N N . SER A 1 109 ? 2.639 10.584 -2.476 1.00 81.69 109 SER A N 1
ATOM 834 C CA . SER A 1 109 ? 1.371 11.134 -1.992 1.00 81.69 109 SER A CA 1
ATOM 835 C C . SER A 1 109 ? 0.360 11.408 -3.111 1.00 81.69 109 SER A C 1
ATOM 837 O O . SER A 1 109 ? -0.827 11.581 -2.833 1.00 81.69 109 SER A O 1
ATOM 839 N N . LYS A 1 110 ? 0.830 11.413 -4.368 1.00 85.56 110 LYS A N 1
ATOM 840 C CA . LYS A 1 110 ? 0.029 11.544 -5.596 1.00 85.56 110 LYS A CA 1
ATOM 841 C C . LYS A 1 110 ? -0.608 10.240 -6.073 1.00 85.56 110 LYS A C 1
ATOM 843 O O . LYS A 1 110 ? -1.389 10.258 -7.021 1.00 85.56 110 LYS A O 1
ATOM 848 N N . LYS A 1 111 ? -0.237 9.098 -5.493 1.00 88.00 111 LYS A N 1
ATOM 849 C CA . LYS A 1 111 ? -0.843 7.805 -5.834 1.00 88.00 111 LYS A CA 1
ATOM 850 C C . LYS A 1 111 ? -2.289 7.766 -5.340 1.00 88.00 111 LYS A C 1
ATOM 852 O O . LYS A 1 111 ? -2.623 8.424 -4.358 1.00 88.00 111 LYS A O 1
ATOM 857 N N . ARG A 1 112 ? -3.132 6.960 -5.995 1.00 91.44 112 ARG A N 1
ATOM 858 C CA . ARG A 1 112 ? -4.497 6.712 -5.513 1.00 91.44 112 ARG A CA 1
ATOM 859 C C . ARG A 1 112 ? -4.415 6.029 -4.147 1.00 91.44 112 ARG A C 1
ATOM 861 O O . ARG A 1 112 ? -3.664 5.067 -3.977 1.00 91.44 112 ARG A O 1
ATOM 868 N N . GLU A 1 113 ? -5.158 6.546 -3.182 1.00 93.31 113 GLU A N 1
ATOM 869 C CA . GLU A 1 113 ? -5.090 6.143 -1.780 1.00 93.31 113 GLU A CA 1
ATOM 870 C C . GLU A 1 113 ? -6.471 5.693 -1.308 1.00 93.31 113 GLU A C 1
ATOM 872 O O . GLU A 1 113 ? -7.469 6.340 -1.602 1.00 93.31 113 GLU A O 1
ATOM 877 N N . LEU A 1 114 ? -6.524 4.588 -0.565 1.00 96.00 114 LEU A N 1
ATOM 878 C CA . LEU A 1 114 ? -7.701 4.187 0.201 1.00 96.00 114 LEU A CA 1
ATOM 879 C C . LEU A 1 114 ? -7.380 4.338 1.687 1.00 96.00 114 LEU A C 1
ATOM 881 O O . LEU A 1 114 ? -6.413 3.745 2.180 1.00 96.00 114 LEU A O 1
ATOM 885 N N . ILE A 1 115 ? -8.195 5.112 2.404 1.00 97.00 115 ILE A N 1
ATOM 886 C CA . ILE A 1 115 ? -8.046 5.317 3.847 1.00 97.00 115 ILE A CA 1
ATOM 887 C C . ILE A 1 115 ? -8.679 4.130 4.570 1.00 97.00 115 ILE A C 1
ATOM 889 O O . ILE A 1 115 ? -9.854 3.823 4.372 1.00 97.00 115 ILE A O 1
ATOM 893 N N . VAL A 1 116 ? -7.908 3.454 5.419 1.00 97.88 116 VAL A N 1
ATOM 894 C CA . VAL A 1 116 ? -8.327 2.222 6.095 1.00 97.88 116 VAL A CA 1
ATOM 895 C C . VAL A 1 116 ? -8.268 2.415 7.609 1.00 97.88 116 VAL A C 1
ATOM 897 O O . VAL A 1 116 ? -7.194 2.442 8.209 1.00 97.88 116 VAL A O 1
ATOM 900 N N . ALA A 1 117 ? -9.433 2.508 8.242 1.00 97.69 117 ALA A N 1
ATOM 901 C CA . ALA A 1 117 ? -9.585 2.459 9.689 1.00 97.69 117 ALA A CA 1
ATOM 902 C C . ALA A 1 117 ? -9.474 1.004 10.168 1.00 97.69 117 ALA A C 1
ATOM 904 O O . ALA A 1 117 ? -10.344 0.173 9.917 1.00 97.69 117 ALA A O 1
ATOM 905 N N . SER A 1 118 ? -8.366 0.692 10.830 1.00 96.81 118 SER A N 1
ATOM 906 C CA . SER A 1 118 ? -8.008 -0.655 11.283 1.00 96.81 118 SER A CA 1
ATOM 907 C C . SER A 1 118 ? -8.269 -0.856 12.776 1.00 96.81 118 SER A C 1
ATOM 909 O O . SER A 1 118 ? -8.313 0.110 13.537 1.00 96.81 118 SER A O 1
ATOM 911 N N . GLN A 1 119 ? -8.362 -2.123 13.194 1.00 95.62 119 GLN A N 1
ATOM 912 C CA . GLN A 1 119 ? -8.611 -2.544 14.583 1.00 95.62 119 GLN A CA 1
ATOM 913 C C . GLN A 1 119 ? -9.995 -2.131 15.112 1.00 95.62 119 GLN A C 1
ATOM 915 O O . GLN A 1 119 ? -10.155 -1.811 16.288 1.00 95.62 119 GLN A O 1
ATOM 920 N N . MET A 1 120 ? -11.009 -2.166 14.242 1.00 97.12 120 MET A N 1
ATOM 921 C CA . MET A 1 120 ? -12.403 -1.865 14.602 1.00 97.12 120 MET A CA 1
ATOM 922 C C . MET A 1 120 ? -13.036 -2.880 15.569 1.00 97.12 120 MET A C 1
ATOM 924 O O . MET A 1 120 ? -14.134 -2.654 16.060 1.00 97.12 120 MET A O 1
ATOM 928 N N . ASP A 1 121 ? -12.356 -3.992 15.855 1.00 94.88 121 ASP A N 1
ATOM 929 C CA . ASP A 1 121 ? -12.743 -4.967 16.878 1.00 94.88 121 ASP A CA 1
ATOM 930 C C . ASP A 1 121 ? -12.467 -4.496 18.317 1.00 94.88 121 ASP A C 1
ATOM 932 O O . ASP A 1 121 ? -12.949 -5.115 19.267 1.00 94.88 121 ASP A O 1
ATOM 936 N N . ILE A 1 122 ? -11.704 -3.413 18.498 1.00 94.31 122 ILE A N 1
ATOM 937 C CA . ILE A 1 122 ? -11.357 -2.890 19.820 1.00 94.31 122 ILE A CA 1
ATOM 938 C C . ILE A 1 122 ? -12.529 -2.070 20.391 1.00 94.31 122 ILE A C 1
ATOM 940 O O . ILE A 1 122 ? -13.095 -1.230 19.685 1.00 94.31 122 ILE A O 1
ATOM 944 N N . PRO A 1 123 ? -12.884 -2.246 21.680 1.00 94.12 123 PRO A N 1
ATOM 945 C CA . PRO A 1 123 ? -13.884 -1.406 22.333 1.00 94.12 123 PRO A CA 1
ATOM 946 C C . PRO A 1 123 ? -13.570 0.091 22.191 1.00 94.12 123 PRO A C 1
ATOM 948 O O . PRO A 1 123 ? -12.419 0.502 22.334 1.00 94.12 123 PRO A O 1
ATOM 951 N N . SER A 1 124 ? -14.598 0.900 21.927 1.00 92.75 124 SER A N 1
ATOM 952 C CA . SER A 1 124 ? -14.491 2.353 21.691 1.00 92.75 124 SER A CA 1
ATOM 953 C C . SER A 1 124 ? -13.706 2.772 20.435 1.00 92.75 124 SER A C 1
ATOM 955 O O . SER A 1 124 ? -13.423 3.957 20.257 1.00 92.75 124 SER A O 1
ATOM 957 N N . ALA A 1 125 ? -13.406 1.847 19.514 1.00 95.06 125 ALA A N 1
ATOM 958 C CA . ALA A 1 125 ? -12.854 2.202 18.204 1.00 95.06 125 ALA A CA 1
ATOM 959 C C . ALA A 1 125 ? -13.814 3.080 17.376 1.00 95.06 125 ALA A C 1
ATOM 961 O O . ALA A 1 125 ? -13.366 3.950 16.631 1.00 95.06 125 ALA A O 1
ATOM 962 N N . GLU A 1 126 ? -15.130 2.896 17.532 1.00 95.44 126 GLU A N 1
ATOM 963 C CA . GLU A 1 126 ? -16.161 3.683 16.839 1.00 95.44 126 GLU A CA 1
ATOM 964 C C . GLU A 1 126 ? -16.125 5.174 17.210 1.00 95.44 126 GLU A C 1
ATOM 966 O O . GLU A 1 126 ? -16.258 6.029 16.332 1.00 95.44 126 GLU A O 1
ATOM 971 N N . ASP A 1 127 ? -15.876 5.501 18.482 1.00 95.56 127 ASP A N 1
ATOM 972 C CA . ASP A 1 127 ? -15.768 6.890 18.947 1.00 95.56 127 ASP A CA 1
ATOM 973 C C . ASP A 1 127 ? -14.560 7.580 18.296 1.00 95.56 127 ASP A C 1
ATOM 975 O O . ASP A 1 127 ? -14.677 8.660 17.711 1.00 95.56 127 ASP A O 1
ATOM 979 N N . LYS A 1 128 ? -13.406 6.900 18.303 1.00 95.81 128 LYS A N 1
ATOM 980 C CA . LYS A 1 128 ? -12.175 7.388 17.668 1.00 95.81 128 LYS A CA 1
ATOM 981 C C . LYS A 1 128 ? -12.315 7.510 16.150 1.00 95.81 128 LYS A C 1
ATOM 983 O O . LYS A 1 128 ? -11.798 8.456 15.555 1.00 95.81 128 LYS A O 1
ATOM 988 N N . LEU A 1 129 ? -13.038 6.587 15.517 1.00 96.94 129 LEU A N 1
ATOM 989 C CA . LEU A 1 129 ? -13.358 6.654 14.095 1.00 96.94 129 LEU A CA 1
ATOM 990 C C . LEU A 1 129 ? -14.214 7.879 13.768 1.00 96.94 129 LEU A C 1
ATOM 992 O O . LEU A 1 129 ? -13.966 8.543 12.761 1.00 96.94 129 LEU A O 1
ATOM 996 N N . LYS A 1 130 ? -15.222 8.176 14.593 1.00 96.44 130 LYS A N 1
ATOM 997 C CA . LYS A 1 130 ? -16.077 9.349 14.405 1.00 96.44 130 LYS A CA 1
ATOM 998 C C . LYS A 1 130 ? -15.253 10.632 14.468 1.00 96.44 130 LYS A C 1
ATOM 1000 O O . LYS A 1 130 ? -15.329 11.436 13.543 1.00 96.44 130 LYS A O 1
ATOM 1005 N N . GLU A 1 131 ? -14.409 10.777 15.489 1.00 95.94 131 GLU A N 1
ATOM 1006 C CA . GLU A 1 131 ? -13.482 11.911 15.603 1.00 95.94 131 GLU A CA 1
ATOM 1007 C C . GLU A 1 131 ? -12.556 12.022 14.382 1.00 95.94 131 GLU A C 1
ATOM 1009 O O . GLU A 1 131 ? -12.327 13.116 13.866 1.00 95.94 131 GLU A O 1
ATOM 1014 N N . PHE A 1 132 ? -12.049 10.888 13.890 1.00 96.88 132 PHE A N 1
ATOM 1015 C CA . PHE A 1 132 ? -11.185 10.843 12.714 1.00 96.88 132 PHE A CA 1
ATOM 1016 C C . PHE A 1 132 ? -11.909 11.296 11.438 1.00 96.88 132 PHE A C 1
ATOM 1018 O O . PHE A 1 132 ? -11.389 12.146 10.716 1.00 96.88 132 PHE A O 1
ATOM 1025 N N . LYS A 1 133 ? -13.122 10.791 11.179 1.00 96.81 133 LYS A N 1
ATOM 1026 C CA . LYS A 1 133 ? -13.941 11.199 10.024 1.00 96.81 133 LYS A CA 1
ATOM 1027 C C . LYS A 1 133 ? -14.310 12.682 10.085 1.00 96.81 133 LYS A C 1
ATOM 1029 O O . LYS A 1 133 ? -14.209 13.372 9.076 1.00 96.81 133 LYS A O 1
ATOM 1034 N N . GLU A 1 134 ? -14.684 13.189 11.260 1.00 96.31 134 GLU A N 1
ATOM 1035 C CA . GLU A 1 134 ? -14.971 14.615 11.451 1.00 96.31 134 GLU A CA 1
ATOM 1036 C C . GLU A 1 134 ? -13.738 15.491 11.196 1.00 96.31 134 GLU A C 1
ATOM 1038 O O . GLU A 1 134 ? -13.860 16.584 10.643 1.00 96.31 134 GLU A O 1
ATOM 1043 N N . ALA A 1 135 ? -12.548 15.035 11.599 1.00 96.00 135 ALA A N 1
ATOM 1044 C CA . ALA A 1 135 ? -11.304 15.747 11.332 1.00 96.00 135 ALA A CA 1
ATOM 1045 C C . ALA A 1 135 ? -10.983 15.790 9.828 1.00 96.00 135 ALA A C 1
ATOM 1047 O O . ALA A 1 135 ? -10.690 16.866 9.314 1.00 96.00 135 ALA A O 1
ATOM 1048 N N . LEU A 1 136 ? -11.124 14.665 9.115 1.00 95.94 136 LEU A N 1
ATOM 1049 C CA . LEU A 1 136 ? -10.942 14.608 7.658 1.00 95.94 136 LEU A CA 1
ATOM 1050 C C . LEU A 1 136 ? -11.914 15.542 6.920 1.00 95.94 136 LEU A C 1
ATOM 1052 O O . LEU A 1 136 ? -11.491 16.327 6.074 1.00 95.94 136 LEU A O 1
ATOM 1056 N N . GLN A 1 137 ? -13.195 15.535 7.297 1.00 94.88 137 GLN A N 1
ATOM 1057 C CA . GLN A 1 137 ? -14.205 16.415 6.698 1.00 94.88 137 GLN A CA 1
ATOM 1058 C C . GLN A 1 137 ? -13.912 17.900 6.938 1.00 94.88 137 GLN A C 1
ATOM 1060 O O . GLN A 1 137 ? -14.075 18.718 6.035 1.00 94.88 137 GLN A O 1
ATOM 1065 N N . LYS A 1 138 ? -13.436 18.274 8.135 1.00 95.12 138 LYS A N 1
ATOM 1066 C CA . LYS A 1 138 ? -13.019 19.660 8.431 1.00 95.12 138 LYS A CA 1
ATOM 1067 C C . LYS A 1 138 ? -11.862 20.126 7.550 1.00 95.12 138 LYS A C 1
ATOM 1069 O O . LYS A 1 138 ? -11.736 21.321 7.299 1.00 95.12 138 LYS A O 1
ATOM 1074 N N . GLU A 1 139 ? -11.038 19.195 7.086 1.00 93.94 139 GLU A N 1
ATOM 1075 C CA . GLU A 1 139 ? -9.934 19.447 6.160 1.00 93.94 139 GLU A CA 1
ATOM 1076 C C . GLU A 1 139 ? -10.363 19.366 4.682 1.00 93.94 139 GLU A C 1
ATOM 1078 O O . GLU A 1 139 ? -9.530 19.541 3.794 1.00 93.94 139 GLU A O 1
ATOM 1083 N N . GLY A 1 140 ? -11.654 19.140 4.404 1.00 91.88 140 GLY A N 1
ATOM 1084 C CA . GLY A 1 140 ? -12.200 19.010 3.051 1.00 91.88 140 GLY A CA 1
ATOM 1085 C C . GLY A 1 140 ? -11.880 17.672 2.382 1.00 91.88 140 GLY A C 1
ATOM 1086 O O . GLY A 1 140 ? -11.897 17.585 1.156 1.00 91.88 140 GLY A O 1
ATOM 1087 N N . ASN A 1 141 ? -11.541 16.646 3.166 1.00 91.38 141 ASN A N 1
ATOM 1088 C CA . ASN A 1 141 ? -11.309 15.296 2.677 1.00 91.38 141 ASN A CA 1
ATOM 1089 C C . ASN A 1 141 ? -12.565 14.434 2.879 1.00 91.38 141 ASN A C 1
ATOM 1091 O O . ASN A 1 141 ? -12.828 13.953 3.982 1.00 91.38 141 ASN A O 1
ATOM 1095 N N . ASP A 1 142 ? -13.308 14.234 1.791 1.00 89.88 142 ASP A N 1
ATOM 1096 C CA . ASP A 1 142 ? -14.534 13.427 1.742 1.00 89.88 142 ASP A CA 1
ATOM 1097 C C . ASP A 1 142 ? -14.296 11.998 1.210 1.00 89.88 142 ASP A C 1
ATOM 1099 O O . ASP A 1 142 ? -15.244 11.290 0.859 1.00 89.88 142 ASP A O 1
ATOM 1103 N N . GLU A 1 143 ? -13.034 11.556 1.132 1.00 90.19 143 GLU A N 1
ATOM 1104 C CA . GLU A 1 143 ? -12.688 10.208 0.676 1.00 90.19 143 GLU A CA 1
ATOM 1105 C C . GLU A 1 143 ? -13.305 9.129 1.591 1.00 90.19 143 GLU A C 1
ATOM 1107 O O . GLU A 1 143 ? -13.357 9.279 2.821 1.00 90.19 143 GLU A O 1
ATOM 1112 N N . PRO A 1 144 ? -13.762 7.997 1.027 1.00 92.81 144 PRO A N 1
ATOM 1113 C CA . PRO A 1 144 ? -14.354 6.926 1.808 1.00 92.81 144 PRO A CA 1
ATOM 1114 C C . PRO A 1 144 ? -13.323 6.287 2.746 1.00 92.81 144 PRO A C 1
ATOM 1116 O O . PRO A 1 144 ? -12.256 5.830 2.330 1.00 92.81 144 PRO A O 1
ATOM 1119 N N . VAL A 1 145 ? -13.689 6.181 4.024 1.00 97.00 145 VAL A N 1
ATOM 1120 C CA . VAL A 1 145 ? -12.900 5.472 5.038 1.00 97.00 145 VAL A CA 1
ATOM 1121 C C . VAL A 1 145 ? -13.406 4.038 5.170 1.00 97.00 145 VAL A C 1
ATOM 1123 O O . VAL A 1 145 ? -14.561 3.803 5.528 1.00 97.00 145 VAL A O 1
ATOM 1126 N N . TYR A 1 146 ? -12.529 3.074 4.905 1.00 97.94 146 TYR A N 1
ATOM 1127 C CA . TYR A 1 146 ? -12.816 1.648 5.014 1.00 97.94 146 TYR A CA 1
ATOM 1128 C C . TYR A 1 146 ? -12.590 1.168 6.438 1.00 97.94 146 TYR A C 1
ATOM 1130 O O . TYR A 1 146 ? -11.467 1.165 6.934 1.00 97.94 146 TYR A O 1
ATOM 1138 N N . GLU A 1 147 ? -13.658 0.723 7.079 1.00 97.62 147 GLU A N 1
ATOM 1139 C CA . GLU A 1 147 ? -13.635 0.186 8.434 1.00 97.62 147 GLU A CA 1
ATOM 1140 C C . GLU A 1 147 ? -13.359 -1.313 8.387 1.00 97.62 147 GLU A C 1
ATOM 1142 O O . GLU A 1 147 ? -14.144 -2.077 7.816 1.00 97.62 147 GLU A O 1
ATOM 1147 N N . ILE A 1 148 ? -12.235 -1.738 8.966 1.00 97.75 148 ILE A N 1
ATOM 1148 C CA . ILE A 1 148 ? -11.837 -3.142 8.964 1.00 97.75 148 ILE A CA 1
ATOM 1149 C C . ILE A 1 148 ? -11.385 -3.638 10.334 1.00 97.75 148 ILE A C 1
ATOM 1151 O O . ILE A 1 148 ? -10.766 -2.932 11.137 1.00 97.75 148 ILE A O 1
ATOM 1155 N N . SER A 1 149 ? -11.578 -4.936 10.529 1.00 96.56 149 SER A N 1
ATOM 1156 C CA . SER A 1 149 ? -10.796 -5.717 11.473 1.00 96.56 149 SER A CA 1
ATOM 1157 C C . SER A 1 149 ? -10.210 -6.918 10.748 1.00 96.56 149 SER A C 1
ATOM 1159 O O . SER A 1 149 ? -10.923 -7.797 10.267 1.00 96.56 149 SER A O 1
ATOM 1161 N N . SER A 1 150 ? -8.880 -6.965 10.675 1.00 93.25 150 SER A N 1
ATOM 1162 C CA . SER A 1 150 ? -8.169 -8.109 10.100 1.00 93.25 150 SER A CA 1
ATOM 1163 C C . SER A 1 150 ? -8.322 -9.367 10.957 1.00 93.25 150 SER A C 1
ATOM 1165 O O . SER A 1 150 ? -8.196 -10.464 10.430 1.00 93.25 150 SER A O 1
ATOM 1167 N N . VAL A 1 151 ? -8.588 -9.221 12.262 1.00 91.94 151 VAL A N 1
ATOM 1168 C CA . VAL A 1 151 ? -8.736 -10.345 13.200 1.00 91.94 151 VAL A CA 1
ATOM 1169 C C . VAL A 1 151 ? -10.105 -11.003 13.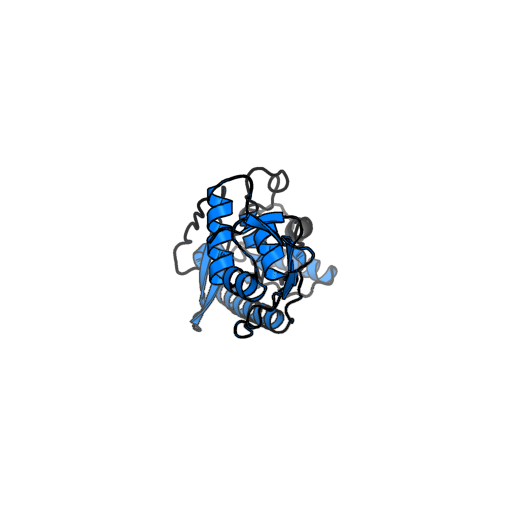043 1.00 91.94 151 VAL A C 1
ATOM 1171 O O . VAL A 1 151 ? -10.193 -12.226 12.987 1.00 91.94 151 VAL A O 1
ATOM 1174 N N . THR A 1 152 ? -11.171 -10.206 12.928 1.00 93.25 152 THR A N 1
ATOM 1175 C CA . THR A 1 152 ? -1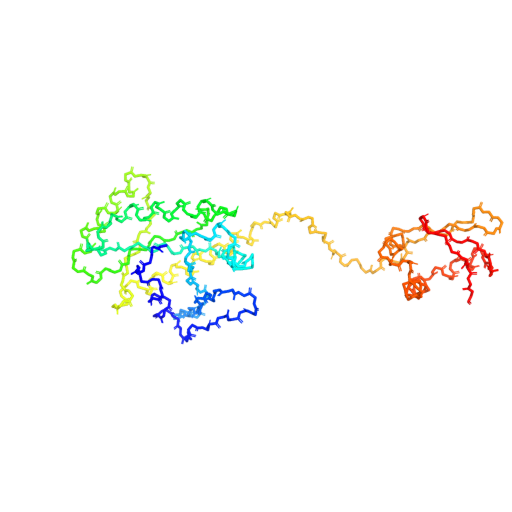2.539 -10.724 12.746 1.00 93.25 152 THR A CA 1
ATOM 1176 C C . THR A 1 152 ? -12.931 -10.884 11.276 1.00 93.25 152 THR A C 1
ATOM 1178 O O . THR A 1 152 ? -14.031 -11.341 10.980 1.00 93.25 152 THR A O 1
ATOM 1181 N N . HIS A 1 153 ? -12.044 -10.507 10.347 1.00 92.88 153 HIS A N 1
ATOM 1182 C CA . HIS A 1 153 ? -12.284 -10.409 8.902 1.00 92.88 153 HIS A CA 1
ATOM 1183 C C . HIS A 1 153 ? -13.380 -9.408 8.489 1.00 92.88 153 HIS A C 1
ATOM 1185 O O . HIS A 1 153 ? -13.751 -9.341 7.313 1.00 92.88 153 HIS A O 1
ATOM 1191 N N . GLN A 1 154 ? -13.877 -8.588 9.417 1.00 95.44 154 GLN A N 1
ATOM 1192 C CA . GLN A 1 154 ? -14.881 -7.570 9.129 1.00 95.44 154 GLN A CA 1
ATOM 1193 C C . GLN A 1 154 ? -14.342 -6.538 8.132 1.00 95.44 154 GLN A C 1
ATOM 1195 O O . GLN A 1 154 ? -13.227 -6.039 8.278 1.00 95.44 154 GLN A O 1
ATOM 1200 N N . GLY A 1 155 ? -15.133 -6.230 7.100 1.00 95.06 155 GLY A N 1
ATOM 1201 C CA . GLY A 1 155 ? -14.821 -5.207 6.092 1.00 95.06 155 GLY A CA 1
ATOM 1202 C C . GLY A 1 155 ? -13.716 -5.578 5.091 1.00 95.06 155 GLY A C 1
ATOM 1203 O O . GLY A 1 155 ? -13.631 -4.968 4.025 1.00 95.06 155 GLY A O 1
ATOM 1204 N N . VAL A 1 156 ? -12.917 -6.615 5.368 1.00 95.19 156 VAL A N 1
ATOM 1205 C CA . VAL A 1 156 ? -11.746 -6.999 4.561 1.00 95.19 156 VAL A CA 1
ATOM 1206 C C . VAL A 1 156 ? -12.134 -7.384 3.132 1.00 95.19 156 VAL A C 1
ATOM 1208 O O . VAL A 1 156 ? -11.506 -6.920 2.184 1.00 95.19 156 VAL A O 1
ATOM 1211 N N . SER A 1 157 ? -13.182 -8.192 2.943 1.00 93.50 157 SER A N 1
ATOM 1212 C CA . SER A 1 157 ? -13.604 -8.624 1.600 1.00 93.50 157 SER A CA 1
ATOM 1213 C C . SER A 1 157 ? -14.022 -7.451 0.713 1.00 93.50 157 SER A C 1
ATOM 1215 O O . SER A 1 157 ? -13.650 -7.413 -0.459 1.00 93.50 157 SER A O 1
ATOM 1217 N N . LYS A 1 158 ? -14.748 -6.478 1.281 1.00 95.25 158 LYS A N 1
ATOM 1218 C CA . LYS A 1 158 ? -15.148 -5.263 0.566 1.00 95.25 158 LYS A CA 1
ATOM 1219 C C . LYS A 1 158 ? -13.923 -4.421 0.207 1.00 95.25 158 LYS A C 1
ATOM 1221 O O . LYS A 1 158 ? -13.766 -4.068 -0.954 1.00 95.25 158 LYS A O 1
ATOM 1226 N N . LEU A 1 159 ? -13.020 -4.194 1.167 1.00 96.50 159 LEU A N 1
ATOM 1227 C CA . LEU A 1 159 ? -11.769 -3.471 0.928 1.00 96.50 159 LEU A CA 1
ATOM 1228 C C . LEU A 1 159 ? -10.968 -4.088 -0.230 1.00 96.50 159 LEU A C 1
ATOM 1230 O O . LEU A 1 159 ? -10.515 -3.360 -1.107 1.00 96.50 159 LEU A O 1
ATOM 1234 N N . MET A 1 160 ? -10.805 -5.415 -0.268 1.00 95.56 160 MET A N 1
ATOM 1235 C CA . MET A 1 160 ? -10.061 -6.088 -1.344 1.00 95.56 160 MET A CA 1
ATOM 1236 C C . MET A 1 160 ? -10.760 -5.974 -2.705 1.00 95.56 160 MET A C 1
ATOM 1238 O O . MET A 1 160 ? -10.084 -5.762 -3.709 1.00 95.56 160 MET A O 1
ATOM 1242 N N . SER A 1 161 ? -12.093 -6.079 -2.739 1.00 94.69 161 SER A N 1
ATOM 1243 C CA . SER A 1 161 ? -12.891 -5.869 -3.955 1.00 94.69 161 SER A CA 1
ATOM 1244 C C . SER A 1 161 ? -12.700 -4.466 -4.523 1.00 94.69 161 SER A C 1
ATOM 1246 O O . SER A 1 161 ? -12.366 -4.312 -5.697 1.00 94.69 161 SER A O 1
ATOM 1248 N N . ASP A 1 162 ? -12.848 -3.448 -3.679 1.00 95.75 162 ASP A N 1
ATOM 1249 C CA . ASP A 1 162 ? -12.744 -2.052 -4.104 1.00 95.75 162 ASP A CA 1
ATOM 1250 C C . ASP A 1 162 ? -11.291 -1.680 -4.443 1.00 95.75 162 ASP A C 1
ATOM 1252 O O . ASP A 1 162 ? -11.041 -0.933 -5.387 1.00 95.75 162 ASP A O 1
ATOM 1256 N N . THR A 1 163 ? -10.313 -2.298 -3.771 1.00 95.56 163 THR A N 1
ATOM 1257 C CA . THR A 1 163 ? -8.893 -2.200 -4.148 1.00 95.56 163 THR A CA 1
ATOM 1258 C C . THR A 1 163 ? -8.650 -2.767 -5.546 1.00 95.56 163 THR A C 1
ATOM 1260 O O . THR A 1 163 ? -7.958 -2.136 -6.338 1.00 95.56 163 THR A O 1
ATOM 1263 N N . ALA A 1 164 ? -9.215 -3.933 -5.877 1.00 94.00 164 ALA A N 1
ATOM 1264 C CA . ALA A 1 164 ? -9.063 -4.526 -7.206 1.00 94.00 164 ALA A CA 1
ATOM 1265 C C . ALA A 1 164 ? -9.697 -3.653 -8.302 1.00 94.00 164 ALA A C 1
ATOM 1267 O O . ALA A 1 164 ? -9.102 -3.500 -9.367 1.00 94.00 164 ALA A O 1
ATOM 1268 N N . ASN A 1 165 ? -10.861 -3.050 -8.028 1.00 94.31 165 ASN A N 1
ATOM 1269 C CA . ASN A 1 165 ? -11.494 -2.080 -8.930 1.00 94.31 165 ASN A CA 1
ATOM 1270 C C . ASN A 1 165 ? -10.569 -0.883 -9.175 1.00 94.31 165 ASN A C 1
ATOM 1272 O O . ASN A 1 165 ? -10.247 -0.579 -10.318 1.00 94.31 165 ASN A O 1
ATOM 1276 N N . LEU A 1 166 ? -10.064 -0.270 -8.103 1.00 94.44 166 LEU A N 1
ATOM 1277 C CA . LEU A 1 166 ? -9.196 0.900 -8.200 1.00 94.44 166 LEU A CA 1
ATOM 1278 C C . LEU A 1 166 ? -7.859 0.590 -8.891 1.00 94.44 166 LEU A C 1
ATOM 1280 O O . LEU A 1 166 ? -7.329 1.416 -9.628 1.00 94.44 166 LEU A O 1
ATOM 1284 N N . VAL A 1 167 ? -7.296 -0.604 -8.680 1.00 92.81 167 VAL A N 1
ATOM 1285 C CA . VAL A 1 167 ? -6.094 -1.045 -9.403 1.00 92.81 167 VAL A CA 1
ATOM 1286 C C . VAL A 1 167 ? -6.371 -1.153 -10.902 1.00 92.81 167 VAL A C 1
ATOM 1288 O O . VAL A 1 167 ? -5.540 -0.688 -11.680 1.00 92.81 167 VAL A O 1
ATOM 1291 N N . ALA A 1 168 ? -7.509 -1.731 -11.296 1.00 91.31 168 ALA A N 1
ATOM 1292 C CA . ALA A 1 168 ? -7.905 -1.839 -12.697 1.00 91.31 168 ALA A CA 1
ATOM 1293 C C . ALA A 1 168 ? -8.145 -0.457 -13.327 1.00 91.31 168 ALA A C 1
ATOM 1295 O O . ALA A 1 168 ? -7.607 -0.187 -14.395 1.00 91.31 168 ALA A O 1
ATOM 1296 N N . GLU A 1 169 ? -8.838 0.450 -12.631 1.00 92.81 169 GLU A N 1
ATOM 1297 C CA . GLU A 1 169 ? -9.026 1.841 -13.072 1.00 92.81 169 GLU A CA 1
ATOM 1298 C C . GLU A 1 169 ? -7.684 2.541 -13.319 1.00 92.81 169 GLU A C 1
ATOM 1300 O O . GLU A 1 169 ? -7.466 3.116 -14.380 1.00 92.81 169 GLU A O 1
ATOM 1305 N N . VAL A 1 170 ? -6.735 2.433 -12.381 1.00 90.44 170 VAL A N 1
ATOM 1306 C CA . VAL A 1 170 ? -5.397 3.027 -12.542 1.00 90.44 170 VAL A CA 1
ATOM 1307 C C . VAL A 1 170 ? -4.615 2.373 -13.687 1.00 90.44 170 VAL A C 1
ATOM 1309 O O . VAL A 1 170 ? -3.787 3.027 -14.321 1.00 90.44 170 VAL A O 1
ATOM 1312 N N . GLU A 1 171 ? -4.810 1.081 -13.954 1.00 87.81 171 GLU A N 1
ATOM 1313 C CA . GLU A 1 171 ? -4.211 0.427 -15.123 1.00 87.81 171 GLU A CA 1
ATOM 1314 C C . GLU A 1 171 ? -4.799 0.943 -16.434 1.00 87.81 171 GLU A C 1
ATOM 1316 O O . GLU A 1 171 ? -4.035 1.227 -17.357 1.00 87.81 171 GLU A O 1
ATOM 1321 N N . GLU A 1 172 ? -6.119 1.100 -16.503 1.00 89.12 172 GLU A N 1
ATOM 1322 C CA . GLU A 1 172 ? -6.814 1.643 -17.667 1.00 89.12 172 GLU A CA 1
ATOM 1323 C C . GLU A 1 172 ? -6.425 3.101 -17.920 1.00 89.12 172 GLU A C 1
ATOM 1325 O O . GLU A 1 172 ? -6.049 3.437 -19.042 1.00 89.12 172 GLU A O 1
ATOM 1330 N N . GLU A 1 173 ? -6.412 3.945 -16.884 1.00 87.81 173 GLU A N 1
ATOM 1331 C CA . GLU A 1 173 ? -5.943 5.334 -16.957 1.00 87.81 173 GLU A CA 1
ATOM 1332 C C . GLU A 1 173 ? -4.518 5.391 -17.523 1.00 87.81 173 GLU A C 1
ATOM 1334 O O . GLU A 1 173 ? -4.249 6.133 -18.462 1.00 87.81 173 GLU A O 1
ATOM 1339 N N . ARG A 1 174 ? -3.605 4.545 -17.029 1.00 83.31 174 ARG A N 1
ATOM 1340 C CA . ARG A 1 174 ? -2.210 4.498 -17.509 1.00 83.31 174 ARG A CA 1
ATOM 1341 C C . ARG A 1 174 ? -2.051 3.890 -18.901 1.00 83.31 174 ARG A C 1
ATOM 1343 O O . ARG A 1 174 ? -1.021 4.118 -19.528 1.00 83.31 174 ARG A O 1
ATOM 1350 N N . ALA A 1 175 ? -3.005 3.081 -19.354 1.00 81.19 175 ALA A N 1
ATOM 1351 C CA . ALA A 1 175 ? -3.034 2.552 -20.714 1.00 81.19 175 ALA A CA 1
ATOM 1352 C C . ALA A 1 175 ? -3.600 3.577 -21.714 1.00 81.19 175 ALA A C 1
ATOM 1354 O O . ALA A 1 175 ? -3.221 3.556 -22.884 1.00 81.19 175 ALA A O 1
ATOM 1355 N N . GLN A 1 176 ? -4.493 4.459 -21.252 1.00 77.00 176 GLN A N 1
ATOM 1356 C CA . GLN A 1 176 ? -5.070 5.566 -22.021 1.00 77.00 176 GLN A CA 1
ATOM 1357 C C . GLN A 1 176 ? -4.181 6.811 -22.028 1.00 77.00 176 GLN A C 1
ATOM 1359 O O . GLN A 1 176 ? -4.186 7.564 -23.003 1.00 77.00 176 GLN A O 1
ATOM 1364 N N . GLU A 1 177 ? -3.397 7.028 -20.972 1.00 66.88 177 GLU A N 1
ATOM 1365 C CA . GLU A 1 177 ? -2.251 7.922 -21.015 1.00 66.88 177 GLU A CA 1
ATOM 1366 C C . GLU A 1 177 ? -1.291 7.383 -22.081 1.00 66.88 177 GLU A C 1
ATOM 1368 O O . GLU A 1 177 ? -0.546 6.429 -21.843 1.00 66.88 177 GLU A O 1
ATOM 1373 N N . GLU A 1 178 ? -1.309 7.992 -23.277 1.00 51.38 178 GLU A N 1
ATOM 1374 C CA . GLU A 1 178 ? -0.241 7.807 -24.258 1.00 51.38 178 GLU A CA 1
ATOM 1375 C C . GLU A 1 178 ? 1.089 7.862 -23.504 1.00 51.38 178 GLU A C 1
ATOM 1377 O O . GLU A 1 178 ? 1.249 8.742 -22.648 1.00 51.38 178 GLU A O 1
ATOM 1382 N N . PRO A 1 179 ? 2.034 6.941 -23.760 1.00 48.16 179 PRO A N 1
ATOM 1383 C CA . PRO A 1 179 ? 3.278 6.908 -23.017 1.00 48.16 179 PRO A CA 1
ATOM 1384 C C . PRO A 1 179 ? 3.897 8.302 -23.068 1.00 48.16 179 PRO A C 1
ATOM 1386 O O . PRO A 1 179 ? 4.409 8.714 -24.109 1.00 48.16 179 PRO A O 1
ATOM 1389 N N . LYS A 1 180 ? 3.855 9.040 -21.944 1.00 46.41 180 LYS A N 1
ATOM 1390 C CA . LYS A 1 180 ? 4.669 10.240 -21.770 1.00 46.41 180 LYS A CA 1
ATOM 1391 C C . LYS A 1 180 ? 6.082 9.743 -21.983 1.00 46.41 180 LYS A C 1
ATOM 1393 O O . LYS A 1 180 ? 6.633 9.046 -21.133 1.00 46.41 180 LYS A O 1
ATOM 1398 N N . THR A 1 181 ? 6.627 10.043 -23.154 1.00 42.06 181 THR A N 1
ATOM 1399 C CA . THR A 1 181 ? 7.995 9.759 -23.568 1.00 42.06 181 THR A CA 1
ATOM 1400 C C . THR A 1 181 ? 8.946 10.539 -22.666 1.00 42.06 181 THR A C 1
ATOM 1402 O O . THR A 1 181 ? 9.559 11.521 -23.076 1.00 42.06 181 THR A O 1
ATOM 1405 N N . VAL A 1 182 ? 9.050 10.146 -21.398 1.00 39.84 182 VAL A N 1
ATOM 1406 C CA . VAL A 1 182 ? 10.134 10.548 -20.514 1.00 39.84 182 VAL A CA 1
ATOM 1407 C C . VAL A 1 182 ? 11.220 9.514 -20.740 1.00 39.84 182 VAL A C 1
ATOM 1409 O O . VAL A 1 182 ? 11.202 8.401 -20.225 1.00 39.84 182 VAL A O 1
ATOM 1412 N N . GLY A 1 183 ? 12.112 9.894 -21.645 1.00 40.72 183 GLY A N 1
ATOM 1413 C CA . GLY A 1 183 ? 12.973 8.992 -22.381 1.00 40.72 183 GLY A CA 1
ATOM 1414 C C . GLY A 1 183 ? 12.408 8.860 -23.781 1.00 40.72 183 GLY A C 1
ATOM 1415 O O . GLY A 1 183 ? 11.306 8.359 -23.970 1.00 40.72 183 GLY A O 1
ATOM 1416 N N . LYS A 1 184 ? 13.157 9.345 -24.771 1.00 40.03 184 LYS A N 1
ATOM 1417 C CA . LYS A 1 184 ? 12.934 9.036 -26.180 1.00 40.03 184 LYS A CA 1
ATOM 1418 C C . LYS A 1 184 ? 12.853 7.511 -26.306 1.00 40.03 184 LYS A C 1
ATOM 1420 O O . LYS A 1 184 ? 13.885 6.865 -26.489 1.00 40.03 184 LYS A O 1
ATOM 1425 N N . THR A 1 185 ? 11.663 6.926 -26.208 1.00 33.97 185 THR A N 1
ATOM 1426 C CA . THR A 1 185 ? 11.409 5.606 -26.765 1.00 33.97 185 THR A CA 1
ATOM 1427 C C . THR A 1 185 ? 11.605 5.833 -28.248 1.00 33.97 185 THR A C 1
ATOM 1429 O O . THR A 1 185 ? 10.722 6.331 -28.936 1.00 33.97 185 THR A O 1
ATOM 1432 N N . LYS A 1 186 ? 12.833 5.612 -28.731 1.00 41.75 186 LYS A N 1
ATOM 1433 C CA . LYS A 1 186 ? 13.059 5.426 -30.154 1.00 41.75 186 LYS A CA 1
ATOM 1434 C C . LYS A 1 186 ? 12.169 4.243 -30.494 1.00 41.75 186 LYS A C 1
ATOM 1436 O O . LYS A 1 186 ? 12.508 3.115 -30.148 1.00 41.75 186 LYS A O 1
ATOM 1441 N N . GLU A 1 187 ? 11.003 4.517 -31.070 1.00 29.00 187 GLU A N 1
ATOM 1442 C CA . GLU A 1 187 ? 10.234 3.512 -31.776 1.00 29.00 187 GLU A CA 1
ATOM 1443 C C . GLU A 1 187 ? 11.204 2.870 -32.760 1.00 29.00 187 GLU A C 1
ATOM 1445 O O . GLU A 1 187 ? 11.553 3.445 -33.794 1.00 29.00 187 GLU A O 1
ATOM 1450 N N . TYR A 1 188 ? 11.674 1.671 -32.440 1.00 38.00 188 TYR A N 1
ATOM 1451 C CA . TYR A 1 188 ? 12.210 0.798 -33.459 1.00 38.00 188 TYR A CA 1
ATOM 1452 C C . TYR A 1 188 ? 10.992 0.289 -34.218 1.00 38.00 188 TYR A C 1
ATOM 1454 O O . TYR A 1 188 ? 10.532 -0.830 -34.012 1.00 38.00 188 TYR A O 1
ATOM 1462 N N . LYS A 1 189 ? 10.453 1.128 -35.114 1.00 31.45 189 LYS A N 1
ATOM 1463 C CA . LYS A 1 189 ? 9.769 0.588 -36.281 1.00 31.45 189 LYS A CA 1
ATOM 1464 C C . LYS A 1 189 ? 10.789 -0.348 -36.901 1.00 31.45 189 LYS A C 1
ATOM 1466 O O . LYS A 1 189 ? 11.828 0.116 -37.375 1.00 31.45 189 LYS A O 1
ATOM 1471 N N . TYR A 1 190 ? 10.531 -1.651 -36.832 1.00 39.66 190 TYR A N 1
ATOM 1472 C CA . TYR A 1 190 ? 11.259 -2.622 -37.629 1.00 39.66 190 TYR A CA 1
ATOM 1473 C C . TYR A 1 190 ? 10.924 -2.305 -39.087 1.00 39.66 190 TYR A C 1
ATOM 1475 O O . TYR A 1 190 ? 10.025 -2.875 -39.697 1.00 39.66 190 TYR A O 1
ATOM 1483 N N . LYS A 1 191 ? 11.613 -1.305 -39.636 1.00 36.72 191 LYS A N 1
ATOM 1484 C CA . LYS A 1 191 ? 11.852 -1.232 -41.060 1.00 36.72 191 LYS A CA 1
ATOM 1485 C C . LYS A 1 191 ? 12.675 -2.480 -41.334 1.00 36.72 191 LYS A C 1
ATOM 1487 O O . LYS A 1 191 ? 13.737 -2.641 -40.729 1.00 36.72 191 LYS A O 1
ATOM 1492 N N . ALA A 1 192 ? 12.161 -3.366 -42.189 1.00 31.78 192 ALA A N 1
ATOM 1493 C CA . ALA A 1 192 ? 12.983 -4.393 -42.821 1.00 31.78 192 ALA A CA 1
ATOM 1494 C C . ALA A 1 192 ? 14.346 -3.759 -43.139 1.00 31.78 192 ALA A C 1
ATOM 1496 O O . ALA A 1 192 ? 14.325 -2.619 -43.618 1.00 31.78 192 ALA A O 1
ATOM 1497 N N . PRO A 1 193 ? 15.478 -4.398 -42.780 1.00 38.94 193 PRO A N 1
ATOM 1498 C CA . PRO A 1 193 ? 16.785 -3.755 -42.792 1.00 38.94 193 PRO A CA 1
ATOM 1499 C C . PRO A 1 193 ? 16.944 -3.016 -44.114 1.00 38.94 193 PRO A C 1
ATOM 1501 O O . PRO A 1 193 ? 17.002 -3.639 -45.176 1.00 38.94 193 PRO A O 1
ATOM 1504 N N . GLN A 1 194 ? 16.900 -1.680 -44.051 1.00 48.19 194 GLN A N 1
ATOM 1505 C CA . GLN A 1 194 ? 17.214 -0.862 -45.207 1.00 48.19 194 GLN A CA 1
ATOM 1506 C C . GLN A 1 194 ? 18.616 -1.302 -45.605 1.00 48.19 194 GLN A C 1
ATOM 1508 O O . GLN A 1 194 ? 19.504 -1.338 -44.750 1.00 48.19 194 GLN A O 1
ATOM 1513 N N . LYS A 1 195 ? 18.769 -1.738 -46.862 1.00 48.06 195 LYS A N 1
ATOM 1514 C CA . LYS A 1 195 ? 20.070 -2.033 -47.469 1.00 48.06 195 LYS A CA 1
ATOM 1515 C C . LYS A 1 195 ? 21.058 -0.988 -46.968 1.00 48.06 195 LYS A C 1
ATOM 1517 O O . LYS A 1 195 ? 20.786 0.193 -47.137 1.00 48.06 195 LYS A O 1
ATOM 1522 N N . ASN A 1 196 ? 22.116 -1.451 -46.307 1.00 55.09 196 ASN A N 1
ATOM 1523 C CA . ASN A 1 196 ? 23.147 -0.640 -45.670 1.00 55.09 196 ASN A CA 1
ATOM 1524 C C . ASN A 1 196 ? 23.446 0.621 -46.504 1.00 55.09 196 ASN A C 1
ATOM 1526 O O . ASN A 1 196 ? 24.097 0.527 -47.541 1.00 55.09 196 ASN A O 1
ATOM 1530 N N . GLU A 1 197 ? 22.951 1.784 -46.076 1.00 68.25 197 GLU A N 1
ATOM 1531 C CA . GLU A 1 197 ? 23.289 3.064 -46.699 1.00 68.25 197 GLU A CA 1
ATOM 1532 C C . GLU A 1 197 ? 24.657 3.488 -46.163 1.00 68.25 197 GLU A C 1
ATOM 1534 O O . GLU A 1 197 ? 24.777 4.144 -45.128 1.00 68.25 197 GLU A O 1
ATOM 1539 N N . PHE A 1 198 ? 25.706 3.040 -46.845 1.00 81.19 198 PHE A N 1
ATOM 1540 C CA . PHE A 1 198 ? 27.033 3.621 -46.727 1.00 81.19 198 PHE A CA 1
ATOM 1541 C C . PHE A 1 198 ? 27.536 3.999 -48.119 1.00 81.19 198 PHE A C 1
ATOM 1543 O O . PHE A 1 198 ? 27.173 3.371 -49.116 1.00 81.19 198 PHE A O 1
ATOM 1550 N N . THR A 1 199 ? 28.358 5.039 -48.194 1.00 82.88 199 THR A N 1
ATOM 1551 C CA . THR A 1 199 ? 29.008 5.471 -49.432 1.00 82.88 199 THR A CA 1
ATOM 1552 C C . THR A 1 199 ? 30.516 5.360 -49.287 1.00 82.88 199 THR A C 1
ATOM 1554 O O . THR A 1 199 ? 31.070 5.616 -48.219 1.00 82.88 199 THR A O 1
ATOM 1557 N N . VAL A 1 200 ? 31.178 4.956 -50.370 1.00 87.12 200 VAL A N 1
ATOM 1558 C CA . VAL A 1 200 ? 32.638 4.903 -50.474 1.00 87.12 200 VAL A CA 1
ATOM 1559 C C . VAL A 1 200 ? 33.071 5.947 -51.495 1.00 87.12 200 VAL A C 1
ATOM 1561 O O . VAL A 1 200 ? 32.680 5.884 -52.665 1.00 87.12 200 VAL A O 1
ATOM 1564 N N . GLU A 1 201 ? 33.868 6.905 -51.045 1.00 85.25 201 GLU A N 1
ATOM 1565 C CA . GLU A 1 201 ? 34.436 7.978 -51.855 1.00 85.25 201 GLU A CA 1
ATOM 1566 C C . GLU A 1 201 ? 35.957 7.821 -51.890 1.00 85.25 201 GLU A C 1
ATOM 1568 O O . GLU A 1 201 ? 36.599 7.695 -50.851 1.00 85.25 201 GLU A O 1
ATOM 1573 N N . ARG A 1 202 ? 36.545 7.836 -53.088 1.00 85.50 202 ARG A N 1
ATOM 1574 C CA . ARG A 1 202 ? 37.999 7.907 -53.251 1.00 85.50 202 ARG A CA 1
ATOM 1575 C C . ARG A 1 202 ? 38.409 9.374 -53.168 1.00 85.50 202 ARG A C 1
ATOM 1577 O O . ARG A 1 202 ? 37.969 10.169 -53.996 1.00 85.50 202 ARG A O 1
ATOM 1584 N N . VAL A 1 203 ? 39.203 9.722 -52.162 1.00 84.06 203 VAL A N 1
ATOM 1585 C CA . VAL A 1 203 ? 39.649 11.102 -51.900 1.00 84.06 203 VAL A CA 1
ATOM 1586 C C . VAL A 1 203 ? 41.095 11.344 -52.337 1.00 84.06 203 VAL A C 1
ATOM 1588 O O . VAL A 1 203 ? 41.461 12.491 -52.578 1.00 84.06 203 VAL A O 1
ATOM 1591 N N . GLY A 1 204 ? 41.876 10.278 -52.535 1.00 77.38 204 GLY A N 1
ATOM 1592 C CA . GLY A 1 204 ? 43.247 10.329 -53.042 1.00 77.38 204 GLY A CA 1
ATOM 1593 C C . GLY A 1 204 ? 43.621 9.089 -53.856 1.00 77.38 204 GLY A C 1
ATOM 1594 O O . GLY A 1 204 ? 42.801 8.199 -54.090 1.00 77.38 204 GLY A O 1
ATOM 1595 N N . GLU A 1 205 ? 44.873 9.017 -54.312 1.00 74.62 205 GLU A N 1
ATOM 1596 C CA . GLU A 1 205 ? 45.349 7.878 -55.109 1.00 74.62 205 GLU A CA 1
ATOM 1597 C C . GLU A 1 205 ? 45.339 6.568 -54.299 1.00 74.62 205 GLU A C 1
ATOM 1599 O O . GLU A 1 205 ? 44.952 5.540 -54.846 1.00 74.62 205 GLU A O 1
ATOM 1604 N N . HIS A 1 206 ? 45.604 6.642 -52.992 1.00 82.88 206 HIS A N 1
ATOM 1605 C CA . HIS A 1 206 ? 45.599 5.514 -52.048 1.00 82.88 206 HIS A CA 1
ATOM 1606 C C . HIS A 1 206 ? 44.716 5.769 -50.816 1.00 82.88 206 HIS A C 1
ATOM 1608 O O . HIS A 1 206 ? 44.897 5.143 -49.780 1.00 82.88 206 HIS A O 1
ATOM 1614 N N . GLU A 1 207 ? 43.769 6.709 -50.912 1.00 84.44 207 GLU A N 1
ATOM 1615 C CA . GLU A 1 207 ? 42.952 7.143 -49.775 1.00 84.44 207 GLU A CA 1
ATOM 1616 C C . GLU A 1 207 ? 41.455 7.060 -50.089 1.00 84.44 207 GLU A C 1
ATOM 1618 O O . GLU A 1 207 ? 40.953 7.660 -51.054 1.00 84.44 207 GLU A O 1
ATOM 1623 N N . PHE A 1 208 ? 40.725 6.353 -49.228 1.00 85.81 208 PHE A N 1
ATOM 1624 C CA . PHE A 1 208 ? 39.288 6.130 -49.333 1.00 85.81 208 PHE A CA 1
ATOM 1625 C C . PHE A 1 208 ? 38.575 6.571 -48.058 1.00 85.81 208 PHE A C 1
ATOM 1627 O O . PHE A 1 208 ? 39.017 6.306 -46.945 1.00 85.81 208 PHE A O 1
ATOM 1634 N N . VAL A 1 209 ? 37.416 7.205 -48.214 1.00 87.50 209 VAL A N 1
ATOM 1635 C CA . VAL A 1 209 ? 36.542 7.594 -47.108 1.00 87.50 209 VAL A CA 1
ATOM 1636 C C . VAL A 1 209 ? 35.234 6.831 -47.228 1.00 87.50 209 VAL A C 1
ATOM 1638 O O . VAL A 1 209 ? 34.544 6.899 -48.247 1.00 87.50 209 VAL A O 1
ATOM 1641 N N . VAL A 1 210 ? 34.873 6.126 -46.160 1.00 86.69 210 VAL A N 1
ATOM 1642 C CA . VAL A 1 210 ? 33.610 5.404 -46.048 1.00 86.69 210 VAL A CA 1
ATOM 1643 C C . VAL A 1 210 ? 32.701 6.149 -45.073 1.00 86.69 210 VAL A C 1
ATOM 1645 O O . VAL A 1 210 ? 32.997 6.257 -43.881 1.00 86.69 210 VAL A O 1
ATOM 1648 N N . LYS A 1 211 ? 31.577 6.662 -45.582 1.00 83.81 211 LYS A N 1
ATOM 1649 C CA . LYS A 1 211 ? 30.579 7.409 -44.803 1.00 83.81 211 LYS A CA 1
ATOM 1650 C C . LYS A 1 211 ? 29.359 6.542 -44.545 1.00 83.81 211 LYS A C 1
ATOM 1652 O O . LYS A 1 211 ? 28.827 5.914 -45.457 1.00 83.81 211 LYS A O 1
ATOM 1657 N N . GLY A 1 212 ? 28.886 6.538 -43.305 1.00 85.00 212 GLY A N 1
ATOM 1658 C CA . GLY A 1 212 ? 27.657 5.845 -42.933 1.00 85.00 212 GLY A CA 1
ATOM 1659 C C . GLY A 1 212 ? 27.405 5.931 -41.437 1.00 85.00 212 GLY A C 1
ATOM 1660 O O . GLY A 1 212 ? 28.246 5.513 -40.642 1.00 85.00 212 GLY A O 1
ATOM 1661 N N . GLU A 1 213 ? 26.223 6.414 -41.045 1.00 81.31 213 GLU A N 1
ATOM 1662 C CA . GLU A 1 213 ? 25.869 6.657 -39.635 1.00 81.31 213 GLU A CA 1
ATOM 1663 C C . GLU A 1 213 ? 26.050 5.395 -38.771 1.00 81.31 213 GLU A C 1
ATOM 1665 O O . GLU A 1 213 ? 26.532 5.445 -37.637 1.00 81.31 213 GLU A O 1
ATOM 1670 N N . GLN A 1 214 ? 25.712 4.227 -39.326 1.00 80.31 214 GLN A N 1
ATOM 1671 C CA . GLN A 1 214 ? 25.873 2.952 -38.632 1.00 80.31 214 GLN A CA 1
ATOM 1672 C C . GLN A 1 214 ? 27.339 2.520 -38.506 1.00 80.31 214 GLN A C 1
ATOM 1674 O O . GLN A 1 214 ? 27.709 1.972 -37.468 1.00 80.31 214 GLN A O 1
ATOM 1679 N N . LEU A 1 215 ? 28.166 2.763 -39.528 1.00 83.50 215 LEU A N 1
ATOM 1680 C CA . LEU A 1 215 ? 29.586 2.397 -39.527 1.00 83.50 215 LEU A CA 1
ATOM 1681 C C . LEU A 1 215 ? 30.369 3.274 -38.551 1.00 83.50 215 LEU A C 1
ATOM 1683 O O . LEU A 1 215 ? 31.112 2.753 -37.721 1.00 83.50 215 LEU A O 1
ATOM 1687 N N . GLU A 1 216 ? 30.126 4.583 -38.572 1.00 84.38 216 GLU A N 1
ATOM 1688 C CA . GLU A 1 216 ? 30.753 5.536 -37.654 1.00 84.38 216 GLU A CA 1
ATOM 1689 C C . GLU A 1 216 ? 30.419 5.218 -36.193 1.00 84.38 216 GLU A C 1
ATOM 1691 O O . GLU A 1 216 ? 31.306 5.178 -35.337 1.00 84.38 216 GLU A O 1
ATOM 1696 N N . ARG A 1 217 ? 29.152 4.898 -35.899 1.00 82.88 217 ARG A N 1
ATOM 1697 C CA . ARG A 1 217 ? 28.734 4.483 -34.554 1.00 82.88 217 ARG A CA 1
ATOM 1698 C C . ARG A 1 217 ? 29.385 3.167 -34.125 1.00 82.88 217 ARG A C 1
ATOM 1700 O O . ARG A 1 217 ? 29.717 2.998 -32.954 1.00 82.88 217 ARG A O 1
ATOM 1707 N N . LEU A 1 218 ? 29.554 2.229 -35.053 1.00 83.62 218 LEU A N 1
ATOM 1708 C CA . LEU A 1 218 ? 30.150 0.920 -34.789 1.00 83.62 218 LEU A CA 1
ATOM 1709 C C . LEU A 1 218 ? 31.648 1.041 -34.479 1.00 83.62 218 LEU A C 1
ATOM 1711 O O . LEU A 1 218 ? 32.124 0.378 -33.556 1.00 83.62 218 LEU A O 1
ATOM 1715 N N . VAL A 1 219 ? 32.356 1.934 -35.172 1.00 85.38 219 VAL A N 1
ATOM 1716 C CA . VAL A 1 219 ? 33.743 2.303 -34.858 1.00 85.38 219 VAL A CA 1
ATOM 1717 C C . VAL A 1 219 ? 33.831 2.957 -33.475 1.00 85.38 219 VAL A C 1
ATOM 1719 O O . VAL A 1 219 ? 34.604 2.493 -32.645 1.00 85.38 219 VAL A O 1
ATOM 1722 N N . GLN A 1 220 ? 32.986 3.952 -33.171 1.00 83.88 220 GLN A N 1
ATOM 1723 C CA . GLN A 1 220 ? 32.989 4.645 -31.869 1.00 83.88 220 GLN A CA 1
ATOM 1724 C C . GLN A 1 220 ? 32.701 3.727 -30.671 1.00 83.88 220 GLN A C 1
ATOM 1726 O O . GLN A 1 220 ? 33.197 3.963 -29.574 1.00 83.88 220 GLN A O 1
ATOM 1731 N N . MET A 1 221 ? 31.867 2.702 -30.859 1.00 81.62 221 MET A N 1
ATOM 1732 C CA . MET A 1 221 ? 31.510 1.746 -29.804 1.00 81.62 221 MET A CA 1
ATOM 1733 C C . MET A 1 221 ? 32.510 0.594 -29.659 1.00 81.62 221 MET A C 1
ATOM 1735 O O . MET A 1 221 ? 32.365 -0.231 -28.755 1.00 81.62 221 MET A O 1
ATOM 1739 N N . THR A 1 222 ? 33.491 0.492 -30.554 1.00 82.69 222 THR A N 1
ATOM 1740 C CA . THR A 1 222 ? 34.512 -0.551 -30.492 1.00 82.69 222 THR A CA 1
ATOM 1741 C C . THR A 1 222 ? 35.703 -0.048 -29.686 1.00 82.69 222 THR A C 1
ATOM 1743 O O . THR A 1 222 ? 36.208 1.040 -29.928 1.00 82.69 222 THR A O 1
ATOM 1746 N N . ASN A 1 223 ? 36.182 -0.858 -28.741 1.00 79.56 223 ASN A N 1
ATOM 1747 C CA . ASN A 1 223 ? 37.475 -0.611 -28.109 1.00 79.56 223 ASN A CA 1
ATOM 1748 C C . ASN A 1 223 ? 38.590 -0.960 -29.110 1.00 79.56 223 ASN A C 1
ATOM 1750 O O . ASN A 1 223 ? 38.819 -2.140 -29.378 1.00 79.56 223 ASN A O 1
ATOM 1754 N N . LEU A 1 224 ? 39.222 0.064 -29.682 1.00 77.38 224 LEU A N 1
ATOM 1755 C CA . LEU A 1 224 ? 40.256 -0.054 -30.716 1.00 77.38 224 LEU A CA 1
ATOM 1756 C C . LEU A 1 224 ? 41.668 -0.244 -30.140 1.00 77.38 224 LEU A C 1
ATOM 1758 O O . LEU A 1 224 ? 42.577 -0.581 -30.890 1.00 77.38 224 LEU A O 1
ATOM 1762 N N . ASP A 1 225 ? 41.840 -0.112 -28.822 1.00 76.00 225 ASP A N 1
ATOM 1763 C CA . ASP A 1 225 ? 43.136 -0.260 -28.142 1.00 76.00 225 ASP A CA 1
ATOM 1764 C C . ASP A 1 225 ? 43.546 -1.735 -27.963 1.00 76.00 225 ASP A C 1
ATOM 1766 O O . ASP A 1 225 ? 44.655 -2.046 -27.531 1.00 76.00 225 ASP A O 1
ATOM 1770 N N . HIS A 1 226 ? 42.652 -2.671 -28.302 1.00 77.88 226 HIS A N 1
ATOM 1771 C CA . HIS A 1 226 ? 42.881 -4.111 -28.207 1.00 77.88 226 HIS A CA 1
ATOM 1772 C C . HIS A 1 226 ? 42.668 -4.814 -29.551 1.00 77.88 226 HIS A C 1
ATOM 1774 O O . HIS A 1 226 ? 41.649 -4.613 -30.218 1.00 77.88 226 HIS A O 1
ATOM 1780 N N . GLN A 1 227 ? 43.571 -5.744 -29.893 1.00 71.94 227 GLN A N 1
ATOM 1781 C CA . GLN A 1 227 ? 43.514 -6.521 -31.141 1.00 71.94 227 GLN A CA 1
ATOM 1782 C C . GLN A 1 227 ? 42.179 -7.261 -31.339 1.00 71.94 227 GLN A C 1
ATOM 1784 O O . GLN A 1 227 ? 41.634 -7.267 -32.441 1.00 71.94 227 GLN A O 1
ATOM 1789 N N . ASP A 1 228 ? 41.582 -7.801 -30.273 1.00 75.25 228 ASP A N 1
ATOM 1790 C CA . ASP A 1 228 ? 40.270 -8.460 -30.346 1.00 75.25 228 ASP A CA 1
ATOM 1791 C C . ASP A 1 228 ? 39.141 -7.513 -30.776 1.00 75.25 228 ASP A C 1
ATOM 1793 O O . ASP A 1 228 ? 38.180 -7.924 -31.433 1.00 75.25 228 ASP A O 1
ATOM 1797 N N . GLY A 1 229 ? 39.227 -6.238 -30.389 1.00 79.00 229 GLY A N 1
ATOM 1798 C CA . GLY A 1 229 ? 38.279 -5.208 -30.801 1.00 79.00 229 GLY A CA 1
ATOM 1799 C C . GLY A 1 229 ? 38.383 -4.921 -32.293 1.00 79.00 229 GLY A C 1
ATOM 1800 O O . GLY A 1 229 ? 37.365 -4.944 -32.988 1.00 79.00 229 GLY A O 1
ATOM 1801 N N . ILE A 1 230 ? 39.613 -4.778 -32.788 1.00 76.88 230 ILE A N 1
ATOM 1802 C CA . ILE A 1 230 ? 39.921 -4.572 -34.208 1.00 76.88 230 ILE A CA 1
ATOM 1803 C C . ILE A 1 230 ? 39.427 -5.760 -35.047 1.00 76.88 230 ILE A C 1
ATOM 1805 O O . ILE A 1 230 ? 38.717 -5.574 -36.035 1.00 76.88 230 ILE A O 1
ATOM 1809 N N . MET A 1 231 ? 39.689 -7.001 -34.620 1.00 76.00 231 MET A N 1
ATOM 1810 C CA . MET A 1 231 ? 39.229 -8.193 -35.347 1.00 76.00 231 MET A CA 1
ATOM 1811 C C . MET A 1 231 ? 37.698 -8.311 -35.391 1.00 76.00 231 MET A C 1
ATOM 1813 O O . MET A 1 231 ? 37.127 -8.731 -36.402 1.00 76.00 231 MET A O 1
ATOM 1817 N N . ARG A 1 232 ? 37.000 -7.947 -34.306 1.00 79.75 232 ARG A N 1
ATOM 1818 C CA . ARG A 1 232 ? 35.526 -7.926 -34.287 1.00 79.75 232 ARG A CA 1
ATOM 1819 C C . ARG A 1 232 ? 34.960 -6.849 -35.206 1.00 79.75 232 ARG A C 1
ATOM 1821 O O . ARG A 1 232 ? 33.944 -7.106 -35.856 1.00 79.75 232 ARG A O 1
ATOM 1828 N N . LEU A 1 233 ? 35.599 -5.682 -35.258 1.00 83.50 233 LEU A N 1
ATOM 1829 C CA . LEU A 1 233 ? 35.249 -4.603 -36.177 1.00 83.50 233 LEU A CA 1
ATOM 1830 C C . LEU A 1 233 ? 35.409 -5.061 -37.630 1.00 83.50 233 LEU A C 1
ATOM 1832 O O . LEU A 1 233 ? 34.427 -5.031 -38.367 1.00 83.50 233 LEU A O 1
ATOM 1836 N N . ALA A 1 234 ? 36.572 -5.603 -37.999 1.00 79.44 234 ALA A N 1
ATOM 1837 C CA . ALA A 1 234 ? 36.851 -6.097 -39.350 1.00 79.44 234 ALA A CA 1
ATOM 1838 C C . ALA A 1 234 ? 35.811 -7.131 -39.825 1.00 79.44 234 ALA A C 1
ATOM 1840 O O . ALA A 1 234 ? 35.218 -6.994 -40.894 1.00 79.44 234 ALA A O 1
ATOM 1841 N N . ARG A 1 235 ? 35.473 -8.122 -38.984 1.00 81.00 235 ARG A N 1
ATOM 1842 C CA . ARG A 1 235 ? 34.430 -9.118 -39.310 1.00 81.00 235 ARG A CA 1
ATOM 1843 C C . ARG A 1 235 ? 33.054 -8.488 -39.536 1.00 81.00 235 ARG A C 1
ATOM 1845 O O . ARG A 1 235 ? 32.277 -8.980 -40.355 1.00 81.00 235 ARG A O 1
ATOM 1852 N N . ARG A 1 236 ? 32.721 -7.432 -38.787 1.00 83.06 236 ARG A N 1
ATOM 1853 C CA . ARG A 1 236 ? 31.448 -6.718 -38.943 1.00 83.06 236 ARG A CA 1
ATOM 1854 C C . ARG A 1 236 ? 31.427 -5.880 -40.220 1.00 83.06 236 ARG A C 1
ATOM 1856 O O . ARG A 1 236 ? 30.409 -5.928 -40.899 1.00 83.06 236 ARG A O 1
ATOM 1863 N N . LEU A 1 237 ? 32.517 -5.190 -40.562 1.00 83.94 237 LEU A N 1
ATOM 1864 C CA . LEU A 1 237 ? 32.644 -4.425 -41.811 1.00 83.94 237 LEU A CA 1
ATOM 1865 C C . LEU A 1 237 ? 32.492 -5.333 -43.039 1.00 83.94 237 LEU A C 1
ATOM 1867 O O . LEU A 1 237 ? 31.664 -5.050 -43.907 1.00 83.94 237 LEU A O 1
ATOM 1871 N N . LYS A 1 238 ? 33.155 -6.496 -43.026 1.00 82.00 238 LYS A N 1
ATOM 1872 C CA . LYS A 1 238 ? 33.013 -7.525 -44.063 1.00 82.00 238 LYS A CA 1
ATOM 1873 C C . LYS A 1 238 ? 31.571 -8.003 -44.224 1.00 82.00 238 LYS A C 1
ATOM 1875 O O . LYS A 1 238 ? 31.051 -8.059 -45.331 1.00 82.00 238 LYS A O 1
ATOM 1880 N N . ARG A 1 239 ? 30.876 -8.293 -43.115 1.00 79.88 239 ARG A N 1
ATOM 1881 C CA . ARG A 1 239 ? 29.459 -8.711 -43.147 1.00 79.88 239 ARG A CA 1
ATOM 1882 C C . ARG A 1 239 ? 28.523 -7.611 -43.662 1.00 79.88 239 ARG A C 1
ATOM 1884 O O . ARG A 1 239 ? 27.443 -7.916 -44.156 1.00 79.88 239 ARG A O 1
ATOM 1891 N N . LEU A 1 240 ? 28.907 -6.347 -43.501 1.00 81.19 240 LEU A N 1
ATOM 1892 C CA . LEU A 1 240 ? 28.143 -5.198 -43.984 1.00 81.19 240 LEU A CA 1
ATOM 1893 C C . LEU A 1 240 ? 28.426 -4.870 -45.460 1.00 81.19 240 LEU A C 1
ATOM 1895 O O . LEU A 1 240 ? 27.691 -4.062 -46.026 1.00 81.19 240 LEU A O 1
ATOM 1899 N N . GLY A 1 241 ? 29.414 -5.523 -46.083 1.00 83.88 241 GLY A N 1
ATOM 1900 C CA . GLY A 1 241 ? 29.764 -5.360 -47.498 1.00 83.88 241 GLY A CA 1
ATOM 1901 C C . GLY A 1 241 ? 30.732 -4.210 -47.783 1.00 83.88 241 GLY A C 1
ATOM 1902 O O . GLY A 1 241 ? 30.877 -3.814 -48.936 1.00 83.88 241 GLY A O 1
ATOM 1903 N N . VAL A 1 242 ? 31.390 -3.658 -46.756 1.00 84.75 242 VAL A N 1
ATOM 1904 C CA . VAL A 1 242 ? 32.307 -2.513 -46.911 1.00 84.75 242 VAL A CA 1
ATOM 1905 C C . VAL A 1 242 ? 33.523 -2.887 -47.762 1.00 84.75 242 VAL A C 1
ATOM 1907 O O . VAL A 1 242 ? 33.880 -2.144 -48.671 1.00 84.75 242 VAL A O 1
ATOM 1910 N N . ASP A 1 243 ? 34.103 -4.068 -47.534 1.00 85.06 243 ASP A N 1
ATOM 1911 C CA . ASP A 1 243 ? 35.263 -4.561 -48.287 1.00 85.06 243 ASP A CA 1
ATOM 1912 C C . ASP A 1 243 ? 34.953 -4.728 -49.783 1.00 85.06 243 ASP A C 1
ATOM 1914 O O . ASP A 1 243 ? 35.799 -4.455 -50.632 1.00 85.06 243 ASP A O 1
ATOM 1918 N N . ASP A 1 244 ? 33.744 -5.192 -50.112 1.00 83.69 244 ASP A N 1
ATOM 1919 C CA . ASP A 1 244 ? 33.313 -5.386 -51.499 1.00 83.69 244 ASP A CA 1
ATOM 1920 C C . ASP A 1 244 ? 33.112 -4.031 -52.194 1.00 83.69 244 ASP A C 1
ATOM 1922 O O . ASP A 1 244 ? 33.575 -3.835 -53.315 1.00 83.69 244 ASP A O 1
ATOM 1926 N N . ALA A 1 245 ? 32.518 -3.057 -51.500 1.00 85.25 245 ALA A N 1
ATOM 1927 C CA . ALA A 1 245 ? 32.331 -1.704 -52.019 1.00 85.25 245 ALA A CA 1
ATOM 1928 C C . ALA A 1 245 ? 33.653 -0.932 -52.198 1.00 85.25 245 ALA A C 1
ATOM 1930 O O . ALA A 1 245 ? 33.798 -0.170 -53.153 1.00 85.25 245 ALA A O 1
ATOM 1931 N N . LEU A 1 246 ? 34.633 -1.133 -51.311 1.00 84.94 246 LEU A N 1
ATOM 1932 C CA . LEU A 1 246 ? 35.990 -0.594 -51.472 1.00 84.94 246 LEU A CA 1
ATOM 1933 C C . LEU A 1 246 ? 36.669 -1.183 -52.714 1.00 84.94 246 LEU A C 1
ATOM 1935 O O . LEU A 1 246 ? 37.243 -0.441 -53.512 1.00 84.94 246 LEU A O 1
ATOM 1939 N N . ARG A 1 247 ? 36.520 -2.495 -52.940 1.00 83.94 247 ARG A N 1
ATOM 1940 C CA . ARG A 1 247 ? 37.023 -3.166 -54.149 1.00 83.94 247 ARG A CA 1
ATOM 1941 C C . ARG A 1 247 ? 36.361 -2.649 -55.424 1.00 83.94 247 ARG A C 1
ATOM 1943 O O . ARG A 1 247 ? 37.062 -2.378 -56.393 1.00 83.94 247 ARG A O 1
ATOM 1950 N N . GLU A 1 248 ? 35.046 -2.437 -55.423 1.00 84.50 248 GLU A N 1
ATOM 1951 C CA . GLU A 1 248 ? 34.336 -1.829 -56.563 1.00 84.50 248 GLU A CA 1
ATOM 1952 C C . GLU A 1 248 ? 34.831 -0.409 -56.888 1.00 84.50 248 GLU A C 1
ATOM 1954 O O . GLU A 1 248 ? 34.756 0.031 -58.036 1.00 84.50 248 GLU A O 1
ATOM 1959 N N . LYS A 1 249 ? 35.365 0.310 -55.894 1.00 83.69 249 LYS A N 1
ATOM 1960 C CA . LYS A 1 249 ? 35.976 1.638 -56.061 1.00 83.69 249 LYS A CA 1
ATOM 1961 C C . LYS A 1 249 ? 37.477 1.604 -56.357 1.00 83.69 249 LYS A C 1
ATOM 1963 O O . LYS A 1 249 ? 38.064 2.667 -56.561 1.00 83.69 249 LYS A O 1
ATOM 1968 N N . GLY A 1 250 ? 38.066 0.413 -56.459 1.00 83.19 250 GLY A N 1
ATOM 1969 C CA . GLY A 1 250 ? 39.454 0.209 -56.861 1.00 83.19 250 GLY A CA 1
ATOM 1970 C C . GLY A 1 250 ? 40.469 0.227 -55.720 1.00 83.19 250 GLY A C 1
ATOM 1971 O O . GLY A 1 250 ? 41.641 0.443 -56.005 1.00 83.19 250 GLY A O 1
ATOM 1972 N N . ALA A 1 251 ? 40.044 0.015 -54.469 1.00 85.81 251 ALA A N 1
ATOM 1973 C CA . ALA A 1 251 ? 40.969 -0.123 -53.346 1.00 85.81 251 ALA A CA 1
ATOM 1974 C C . ALA A 1 251 ? 41.802 -1.413 -53.462 1.00 85.81 251 ALA A C 1
ATOM 1976 O O . ALA A 1 251 ? 41.270 -2.496 -53.742 1.00 85.81 251 ALA A O 1
ATOM 1977 N N . VAL A 1 252 ? 43.104 -1.297 -53.219 1.00 85.12 252 VAL A N 1
ATOM 1978 C CA . VAL A 1 252 ? 44.088 -2.383 -53.205 1.00 85.12 252 VAL A CA 1
ATOM 1979 C C . VAL A 1 252 ? 44.693 -2.552 -51.810 1.00 85.12 252 VAL A C 1
ATOM 1981 O O . VAL A 1 252 ? 44.532 -1.703 -50.936 1.00 85.12 252 VAL A O 1
ATOM 1984 N N . ASN A 1 253 ? 45.361 -3.685 -51.575 1.00 84.31 253 ASN A N 1
ATOM 1985 C CA . ASN A 1 253 ? 46.035 -3.928 -50.298 1.00 84.31 253 ASN A CA 1
ATOM 1986 C C . ASN A 1 253 ? 47.076 -2.834 -50.036 1.00 84.31 253 ASN A C 1
ATOM 1988 O O . ASN A 1 253 ? 47.918 -2.593 -50.902 1.00 84.31 253 ASN A O 1
ATOM 1992 N N . GLY A 1 254 ? 47.033 -2.228 -48.852 1.00 77.50 254 GLY A N 1
ATOM 1993 C CA . GLY A 1 254 ? 47.911 -1.117 -48.485 1.00 77.50 254 GLY A CA 1
ATOM 1994 C C . GLY A 1 254 ? 47.285 0.271 -48.606 1.00 77.50 254 GLY A C 1
ATOM 1995 O O . GLY A 1 254 ? 47.923 1.238 -48.203 1.00 77.50 254 GLY A O 1
ATOM 1996 N N . ASP A 1 255 ? 46.062 0.387 -49.131 1.00 83.00 255 ASP A N 1
ATOM 1997 C CA . ASP A 1 255 ? 45.362 1.674 -49.204 1.00 83.00 255 ASP A CA 1
ATOM 1998 C C . ASP A 1 255 ? 44.788 2.088 -47.841 1.00 83.00 255 ASP A C 1
ATOM 2000 O O . ASP A 1 255 ? 44.261 1.261 -47.091 1.00 83.00 255 ASP A O 1
ATOM 2004 N N . ASP A 1 256 ? 44.820 3.386 -47.549 1.00 82.44 256 ASP A N 1
ATOM 2005 C CA . ASP A 1 256 ? 44.275 3.959 -46.323 1.00 82.44 256 ASP A CA 1
ATOM 2006 C C . ASP A 1 256 ? 42.761 4.167 -46.440 1.00 82.44 256 ASP A C 1
ATOM 2008 O O . ASP A 1 256 ? 42.248 4.833 -47.347 1.00 82.44 256 ASP A O 1
ATOM 2012 N N . VAL A 1 257 ? 42.023 3.621 -45.474 1.00 85.38 257 VAL A N 1
ATOM 2013 C CA . VAL A 1 257 ? 40.566 3.715 -45.396 1.00 85.38 257 VAL A CA 1
ATOM 2014 C C . VAL A 1 257 ? 40.154 4.433 -44.120 1.00 85.38 257 VAL A C 1
ATOM 2016 O O . VAL A 1 257 ? 40.429 3.985 -43.007 1.00 85.38 257 VAL A O 1
ATOM 2019 N N . ALA A 1 258 ? 39.419 5.530 -44.278 1.00 85.50 258 ALA A N 1
ATOM 2020 C CA . ALA A 1 258 ? 38.889 6.325 -43.183 1.00 85.50 258 ALA A CA 1
ATOM 2021 C C . ALA A 1 258 ? 37.387 6.078 -42.967 1.00 85.50 258 ALA A C 1
ATOM 2023 O O . ALA A 1 258 ? 36.573 6.238 -43.880 1.00 85.50 258 ALA A O 1
ATOM 2024 N N . ILE A 1 259 ? 37.005 5.759 -41.727 1.00 85.69 259 ILE A N 1
ATOM 2025 C CA . ILE A 1 259 ? 35.617 5.759 -41.242 1.00 85.69 259 ILE A CA 1
ATOM 2026 C C . ILE A 1 259 ? 35.526 6.758 -40.083 1.00 85.69 259 ILE A C 1
ATOM 2028 O O . ILE A 1 259 ? 35.985 6.499 -38.965 1.00 85.69 259 ILE A O 1
ATOM 2032 N N . GLY A 1 260 ? 34.926 7.922 -40.332 1.00 82.31 260 GLY A N 1
ATOM 2033 C CA . GLY A 1 260 ? 34.883 9.011 -39.356 1.00 82.31 260 GLY A CA 1
ATOM 2034 C C . GLY A 1 260 ? 36.290 9.492 -38.982 1.00 82.31 260 GLY A C 1
ATOM 2035 O O . GLY A 1 260 ? 36.988 10.067 -39.808 1.00 82.31 260 GLY A O 1
ATOM 2036 N N . LYS A 1 261 ? 36.703 9.278 -37.725 1.00 79.12 261 LYS A N 1
ATOM 2037 C CA . LYS A 1 261 ? 38.047 9.640 -37.223 1.00 79.12 261 LYS A CA 1
ATOM 2038 C C . LYS A 1 261 ? 39.038 8.473 -37.204 1.00 79.12 261 LYS A C 1
ATOM 2040 O O . LYS A 1 261 ? 40.180 8.661 -36.801 1.00 79.12 261 LYS A O 1
ATOM 2045 N N . PHE A 1 262 ? 38.589 7.273 -37.554 1.00 82.75 262 PHE A N 1
ATOM 2046 C CA . PHE A 1 262 ? 39.415 6.075 -37.536 1.00 82.75 262 PHE A CA 1
ATOM 2047 C C . PHE A 1 262 ? 39.950 5.801 -38.935 1.00 82.75 262 PHE A C 1
ATOM 2049 O O . PHE A 1 262 ? 39.170 5.786 -39.886 1.00 82.75 262 PHE A O 1
ATOM 2056 N N . VAL A 1 263 ? 41.256 5.573 -39.037 1.00 82.31 263 VAL A N 1
ATOM 2057 C CA . VAL A 1 263 ? 41.946 5.233 -40.283 1.00 82.31 263 VAL A CA 1
ATOM 2058 C C . VAL A 1 263 ? 42.593 3.868 -40.106 1.00 82.31 263 VAL A C 1
ATOM 2060 O O . VAL A 1 263 ? 43.169 3.591 -39.052 1.00 82.31 263 VAL A O 1
ATOM 2063 N N . PHE A 1 264 ? 42.458 3.010 -41.108 1.00 83.19 264 PHE A N 1
ATOM 2064 C CA . PHE A 1 264 ? 43.069 1.690 -41.133 1.00 83.19 264 PHE A CA 1
ATOM 2065 C C . PHE A 1 264 ? 43.511 1.329 -42.548 1.00 83.19 264 PHE A C 1
ATOM 2067 O O . PHE A 1 264 ? 42.937 1.803 -43.524 1.00 83.19 264 PHE A O 1
ATOM 2074 N N . GLU A 1 265 ? 44.497 0.447 -42.634 1.00 81.38 265 GLU A N 1
ATOM 2075 C CA . GLU A 1 265 ? 44.991 -0.088 -43.897 1.00 81.38 265 GLU A CA 1
ATOM 2076 C C . GLU A 1 265 ? 44.038 -1.169 -44.423 1.00 81.38 265 GLU A C 1
ATOM 2078 O O . GLU A 1 265 ? 43.632 -2.082 -43.689 1.00 81.38 265 GLU A O 1
ATOM 2083 N N . PHE A 1 266 ? 43.670 -1.082 -45.699 1.00 81.81 266 PHE A N 1
ATOM 2084 C CA . PHE A 1 266 ? 42.885 -2.109 -46.362 1.00 81.81 266 PHE A CA 1
ATOM 2085 C C . PHE A 1 266 ? 43.749 -3.346 -46.610 1.00 81.81 266 PHE A C 1
ATOM 2087 O O . PHE A 1 266 ? 44.764 -3.292 -47.303 1.00 81.81 266 PHE A O 1
ATOM 2094 N N . VAL A 1 267 ? 43.322 -4.481 -46.057 1.00 74.50 267 VAL A N 1
ATOM 2095 C CA . VAL A 1 267 ? 43.984 -5.779 -46.219 1.00 74.50 267 VAL A CA 1
ATOM 2096 C C . VAL A 1 267 ? 42.926 -6.818 -46.586 1.00 74.50 267 VAL A C 1
ATOM 2098 O O . VAL A 1 267 ? 41.926 -6.954 -45.877 1.00 74.50 267 VAL A O 1
ATOM 2101 N N . GLN A 1 268 ? 43.134 -7.522 -47.701 1.00 60.41 268 GLN A N 1
ATOM 2102 C CA . GLN A 1 268 ? 42.273 -8.617 -48.176 1.00 60.41 268 GLN A CA 1
ATOM 2103 C C . GLN A 1 268 ? 42.283 -9.859 -47.276 1.00 60.41 268 GLN A C 1
ATOM 2105 O O . GLN A 1 268 ? 43.366 -10.236 -46.776 1.00 60.41 268 GLN A O 1
#

Foldseek 3Di:
DDPPLCLVLLQCLQAPDQQPQPPDVQAPDGWRKGKGAAPVGDIDIDTDDPDLDDDPVVPPGRDPVVLVVLVPDQEAEARFELAPPPPDQSQVSSVVVLVSCCPDPPNNNPHHYAAEYEPLVHPPSVVSVVVNCVVCVVVVNPHDYQYDYSVVRPSSNVVVVVVSVSSVVSVVVVVVPDPPCPDPPVPPPPPPPDLQPWDWDDPDPQEIEIEHPVLLVLVVPFDPVDPVSVVVNVVVCVVSCVLVNCVVVPHDFQGWYDYPPDIDTDDD

Mean predicted aligned error: 17.03 Å